Protein AF-A0A560CI44-F1 (afdb_monomer)

Radius of gyration: 15.08 Å; Cα contacts (8 Å, |Δi|>4): 402; chains: 1; bounding box: 36×35×50 Å

pLDDT: mean 89.63, std 11.91, range [39.78, 98.56]

Solvent-accessible surface area (backbone atoms only — not comparable to full-atom values): 9882 Å² total; per-residue (Å²): 130,90,45,65,33,41,70,60,50,72,70,56,48,51,50,52,34,36,72,77,48,45,81,54,32,82,70,28,25,62,36,39,71,84,70,62,87,65,60,50,65,68,64,43,68,68,47,30,52,50,43,45,72,72,26,44,37,72,27,52,96,66,89,76,82,62,61,58,66,39,42,25,36,42,49,33,53,26,40,41,68,22,40,35,39,60,71,70,60,94,48,56,52,96,87,66,38,39,54,46,43,69,58,55,53,27,7,54,60,50,24,41,80,66,23,83,33,30,42,71,56,87,48,46,85,77,43,39,59,68,25,36,38,36,28,83,38,53,93,89,37,91,52,58,45,40,38,31,25,58,33,51,36,49,53,48,27,31,22,22,40,36,41,46,78,78,47,43,60,34,78,43,80,32,59,67,33,50,34,43,40,35,41,78,98

Sequence (185 aa):
MEQNARILTDEEEKRIHKKLLGLRATQLLLIPSDGSKPNVLPFSLAKVLSYCAEWCADGNDCPDGMFELDCTHFISHALSKTRVLVNLPETTCTNGVCIRVAELAAAFFNSTRTYSNVKKIASHGDTRRGDFCFIPGFFGLTKLHAMILADAATATGAKVFGHTNSRCGEYIDFEGEKCSYYRVE

Organism: Azospirillum brasilense (NCBI:txid192)

Nearest PDB structures (foldseek):
  4olk-assembly1_A  TM=6.182E-01  e=6.917E-03  Staphylococcus phage G15
  5udm-assembly1_B  TM=5.567E-01  e=2.080E-02  Streptococcus pyogenes MGAS5005
  4csh-assembly4_D  TM=5.787E-01  e=3.068E-02  Kayvirus kay
  4ct3-assembly4_K  TM=4.413E-01  e=1.605E-02  Kayvirus kay
  8vft-assembly1_M  TM=5.307E-01  e=6.443E-01  Oryctolagus cuniculus

Secondary structure (DSSP, 8-state):
-----EEPPHHHHHHHHHHHHGGGGGT--EEETT----SS----HHHHHHHHHHHTTT--S-TTSS-TT-HHHHHHHHHHTTTEEESS-SSB-TT--B--HHHHHHHHHHHTTT-TTEEEE-SGGG--TT-EEEESSBTTBS--EEEEESS--BTTEEEEE--STT-TT-EEE-TT-EEEEEEE-

Mean predicted aligned error: 4.52 Å

Structure (mmCIF, N/CA/C/O backbone):
data_AF-A0A560CI44-F1
#
_entry.id   AF-A0A560CI44-F1
#
loop_
_atom_site.group_PDB
_atom_site.id
_atom_site.type_symbol
_atom_site.label_atom_id
_atom_site.label_alt_id
_atom_site.label_comp_id
_atom_site.label_asym_id
_atom_site.label_entity_id
_atom_site.label_seq_id
_atom_site.pdbx_PDB_ins_code
_atom_site.Cartn_x
_atom_site.Cartn_y
_atom_site.Cartn_z
_atom_site.occupancy
_atom_site.B_iso_or_equiv
_atom_site.auth_seq_id
_atom_site.auth_comp_id
_atom_site.auth_asym_id
_atom_site.auth_atom_id
_atom_site.pdbx_PDB_model_num
ATOM 1 N N . MET A 1 1 ? 3.015 -1.894 31.062 1.00 53.09 1 MET A N 1
ATOM 2 C CA . MET A 1 1 ? 1.675 -2.003 30.455 1.00 53.09 1 MET A CA 1
ATOM 3 C C . MET A 1 1 ? 1.922 -2.115 28.978 1.00 53.09 1 MET A C 1
ATOM 5 O O . MET A 1 1 ? 2.429 -1.144 28.428 1.00 53.09 1 MET A O 1
ATOM 9 N N . GLU A 1 2 ? 1.663 -3.282 28.399 1.00 58.00 2 GLU A N 1
ATOM 10 C CA . GLU A 1 2 ? 1.784 -3.440 26.954 1.00 58.00 2 GLU A CA 1
ATOM 11 C C . GLU A 1 2 ? 0.696 -2.596 26.270 1.00 58.00 2 GLU A C 1
ATOM 13 O O . GLU A 1 2 ? -0.460 -2.608 26.712 1.00 58.00 2 GLU A O 1
ATOM 18 N N . GLN A 1 3 ? 1.056 -1.787 25.272 1.00 80.56 3 GLN A N 1
ATOM 19 C CA . GLN A 1 3 ? 0.096 -0.937 24.556 1.00 80.56 3 GLN A CA 1
ATOM 20 C C . GLN A 1 3 ? -0.232 -1.544 23.196 1.00 80.56 3 GLN A C 1
ATOM 22 O O . GLN A 1 3 ? 0.572 -1.487 22.283 1.00 80.56 3 GLN A O 1
ATOM 27 N N . ASN A 1 4 ? -1.443 -2.060 23.003 1.00 89.19 4 ASN A N 1
ATOM 28 C CA . ASN A 1 4 ? -1.848 -2.582 21.694 1.00 89.19 4 ASN A CA 1
ATOM 29 C C . ASN A 1 4 ? -1.697 -1.540 20.568 1.00 89.19 4 ASN A C 1
ATOM 31 O O . ASN A 1 4 ? -2.054 -0.368 20.732 1.00 89.19 4 ASN A O 1
ATOM 35 N N . ALA A 1 5 ? -1.256 -2.002 19.399 1.00 91.19 5 ALA A N 1
ATOM 36 C CA . ALA A 1 5 ? -1.324 -1.267 18.147 1.00 91.19 5 ALA A CA 1
ATOM 37 C C . ALA A 1 5 ? -2.774 -0.868 17.860 1.00 91.19 5 ALA A C 1
ATOM 39 O O . ALA A 1 5 ? -3.701 -1.680 17.990 1.00 91.19 5 ALA A O 1
ATOM 40 N N . ARG A 1 6 ? -2.992 0.361 17.392 1.00 94.38 6 ARG A N 1
ATOM 41 C CA . ARG A 1 6 ? -4.334 0.835 17.024 1.00 94.38 6 ARG A CA 1
ATOM 42 C C . ARG A 1 6 ? -4.439 1.181 15.553 1.00 94.38 6 ARG A C 1
ATOM 44 O O . ARG A 1 6 ? -3.489 1.665 14.945 1.00 94.38 6 ARG A O 1
ATOM 51 N N . ILE A 1 7 ? -5.639 1.035 15.008 1.00 95.00 7 ILE A N 1
ATOM 52 C CA . ILE A 1 7 ? -5.928 1.468 13.643 1.00 95.00 7 ILE A CA 1
ATOM 53 C C . ILE A 1 7 ? -6.246 2.965 13.628 1.00 95.00 7 ILE A C 1
ATOM 55 O O . ILE A 1 7 ? -6.913 3.492 14.524 1.00 95.00 7 ILE A O 1
ATOM 59 N N . LEU A 1 8 ? -5.723 3.672 12.628 1.00 95.25 8 LEU A N 1
ATOM 60 C CA . LEU A 1 8 ? -5.985 5.088 12.417 1.00 95.25 8 LEU A CA 1
ATOM 61 C C . LEU A 1 8 ? -7.414 5.328 11.947 1.00 95.25 8 LEU A C 1
ATOM 63 O O . LEU A 1 8 ? -7.890 4.747 10.967 1.00 95.25 8 LEU A O 1
ATOM 67 N N . THR A 1 9 ? -8.065 6.296 12.582 1.00 95.88 9 THR A N 1
ATOM 68 C CA . THR A 1 9 ? -9.312 6.851 12.052 1.00 95.88 9 THR A CA 1
ATOM 69 C C . THR A 1 9 ? -9.041 7.655 10.777 1.00 95.88 9 THR A C 1
ATOM 71 O O . THR A 1 9 ? -7.939 8.167 10.563 1.00 95.88 9 THR A O 1
ATOM 74 N N . ASP A 1 10 ? -10.060 7.820 9.935 1.00 95.88 10 ASP A N 1
ATOM 75 C CA . ASP A 1 10 ? -9.960 8.636 8.717 1.00 95.88 10 ASP A CA 1
ATOM 76 C C . ASP A 1 10 ? -9.525 10.076 9.000 1.00 95.88 10 ASP A C 1
ATOM 78 O O . ASP A 1 10 ? -8.762 10.660 8.234 1.00 95.88 10 ASP A O 1
ATOM 82 N N . GLU A 1 11 ? -9.986 10.665 10.104 1.00 96.25 11 GLU A N 1
ATOM 83 C CA . GLU A 1 11 ? -9.626 12.038 10.460 1.00 96.25 11 GLU A CA 1
ATOM 84 C C . GLU A 1 11 ? -8.165 12.174 10.888 1.00 96.25 11 GLU A C 1
ATOM 86 O O . GLU A 1 11 ? -7.521 13.179 10.584 1.00 96.25 11 GLU A O 1
ATOM 91 N N . GLU A 1 12 ? -7.609 11.173 11.566 1.00 94.94 12 GLU A N 1
ATOM 92 C CA . GLU A 1 12 ? -6.190 11.175 11.927 1.00 94.94 12 GLU A CA 1
ATOM 93 C C . GLU A 1 12 ? -5.303 11.007 10.700 1.00 94.94 12 GLU A C 1
ATOM 95 O O . GLU A 1 12 ? -4.321 11.733 10.542 1.00 94.94 12 GLU A O 1
ATOM 100 N N . GLU A 1 13 ? -5.680 10.099 9.807 1.00 94.19 13 GLU A N 1
ATOM 101 C CA . GLU A 1 13 ? -4.954 9.845 8.571 1.00 94.19 13 GLU A CA 1
ATOM 102 C C . GLU A 1 13 ? -4.977 11.056 7.634 1.00 94.19 13 GLU A C 1
ATOM 104 O O . GLU A 1 13 ? -3.925 11.489 7.162 1.00 94.19 13 GLU A O 1
ATOM 109 N N . LYS A 1 14 ? -6.133 11.716 7.472 1.00 94.31 14 LYS A N 1
ATOM 110 C CA . LYS A 1 14 ? -6.219 13.002 6.757 1.00 94.31 14 LYS A CA 1
ATOM 111 C C . LYS A 1 14 ? -5.293 14.057 7.358 1.00 94.31 14 LYS A C 1
ATOM 113 O O . LYS A 1 14 ? -4.642 14.786 6.609 1.00 94.31 14 LYS A O 1
ATOM 118 N N . ARG A 1 15 ? -5.222 14.168 8.692 1.00 94.88 15 ARG A N 1
ATOM 119 C CA . ARG A 1 15 ? -4.314 15.121 9.360 1.00 94.88 15 ARG A CA 1
ATOM 120 C C . ARG A 1 15 ? -2.851 14.780 9.093 1.00 94.88 15 ARG A C 1
ATOM 122 O O . ARG A 1 15 ? -2.078 15.693 8.812 1.00 94.88 15 ARG A O 1
ATOM 129 N N . ILE A 1 16 ? -2.485 13.499 9.151 1.00 92.44 16 ILE A N 1
ATOM 130 C CA . ILE A 1 16 ? -1.131 13.021 8.841 1.00 92.44 16 ILE A CA 1
ATOM 131 C C . ILE A 1 16 ? -0.778 13.346 7.385 1.00 92.44 16 ILE A C 1
ATOM 133 O O . ILE A 1 16 ? 0.224 14.020 7.144 1.00 92.44 16 ILE A O 1
ATOM 137 N N . HIS A 1 17 ? -1.624 12.971 6.422 1.00 93.44 17 HIS A N 1
ATOM 138 C CA . HIS A 1 17 ? -1.387 13.244 5.002 1.00 93.44 17 HIS A CA 1
ATOM 139 C C . HIS A 1 17 ? -1.306 14.744 4.713 1.00 93.44 17 HIS A C 1
ATOM 141 O O . HIS A 1 17 ? -0.369 15.187 4.054 1.00 93.44 17 HIS A O 1
ATOM 147 N N . LYS A 1 18 ? -2.217 15.554 5.267 1.00 94.00 18 LYS A N 1
ATOM 148 C CA . LYS A 1 18 ? -2.175 17.017 5.117 1.00 94.00 18 LYS A CA 1
ATOM 149 C C . LYS A 1 18 ? -0.896 17.617 5.703 1.00 94.00 18 LYS A C 1
ATOM 151 O O . LYS A 1 18 ? -0.327 18.523 5.102 1.00 94.00 18 LYS A O 1
ATOM 156 N N . LYS A 1 19 ? -0.434 17.124 6.858 1.00 93.44 19 LYS A N 1
ATOM 157 C CA . LYS A 1 19 ? 0.814 17.581 7.488 1.00 93.44 19 LYS A CA 1
ATOM 158 C C . LYS A 1 19 ? 2.039 17.257 6.628 1.00 93.44 19 LYS A C 1
ATOM 160 O O . LYS A 1 19 ? 2.944 18.078 6.556 1.00 93.44 19 LYS A O 1
ATOM 165 N N . LEU A 1 20 ? 2.073 16.077 6.010 1.00 90.81 20 LEU A N 1
ATOM 166 C CA . LEU A 1 20 ? 3.238 15.583 5.268 1.00 90.81 20 LEU A CA 1
ATOM 167 C C . LEU A 1 20 ? 3.285 16.055 3.811 1.00 90.81 20 LEU A C 1
ATOM 169 O O . LEU A 1 20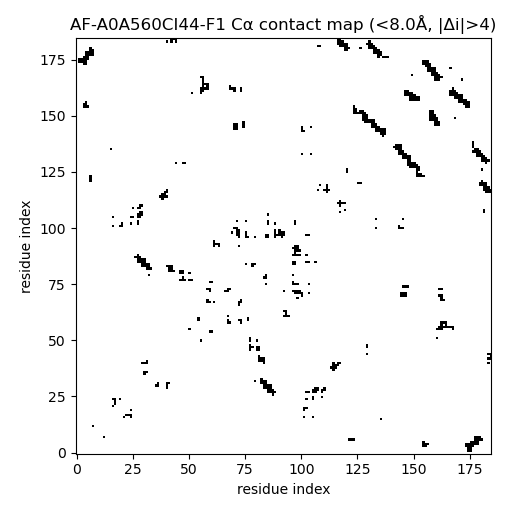 ? 4.368 16.254 3.274 1.00 90.81 20 LEU A O 1
ATOM 173 N N . LEU A 1 21 ? 2.125 16.214 3.172 1.00 92.75 21 LEU A N 1
ATOM 174 C CA . LEU A 1 21 ? 2.007 16.439 1.725 1.00 92.75 21 LEU A CA 1
ATOM 175 C C . LEU A 1 21 ? 1.307 17.759 1.368 1.00 92.75 21 LEU A C 1
ATOM 177 O O . LEU A 1 21 ? 1.187 18.104 0.191 1.00 92.75 21 LEU A O 1
ATOM 181 N N . GLY A 1 22 ? 0.796 18.500 2.356 1.00 94.19 22 GLY A N 1
ATOM 182 C CA . GLY A 1 22 ? 0.054 19.736 2.123 1.00 94.19 22 GLY A CA 1
ATOM 183 C C . GLY A 1 22 ? -1.178 19.518 1.239 1.00 94.19 22 GLY A C 1
ATOM 184 O O . GLY A 1 22 ? -1.961 18.593 1.452 1.00 94.19 22 GLY A O 1
ATOM 185 N N . LEU A 1 23 ? -1.351 20.381 0.233 1.00 92.88 23 LEU A N 1
ATOM 186 C CA . LEU A 1 23 ? -2.476 20.317 -0.710 1.00 92.88 23 LEU A CA 1
ATOM 187 C C . LEU A 1 23 ? -2.411 19.110 -1.659 1.00 92.88 23 LEU A C 1
ATOM 189 O O . LEU A 1 23 ? -3.447 18.690 -2.167 1.00 92.88 23 LEU A O 1
ATOM 193 N N . ARG A 1 24 ? -1.226 18.522 -1.876 1.00 94.00 24 ARG A N 1
ATOM 194 C CA . ARG A 1 24 ? -1.066 17.356 -2.763 1.00 94.00 24 ARG A CA 1
ATOM 195 C C . ARG A 1 24 ? -1.708 16.095 -2.187 1.00 94.00 24 ARG A C 1
ATOM 197 O O . ARG A 1 24 ? -2.072 15.204 -2.947 1.00 94.00 24 ARG A O 1
ATOM 204 N N . ALA A 1 25 ? -1.919 16.046 -0.868 1.00 93.38 25 ALA A N 1
ATOM 205 C CA . ALA A 1 25 ? -2.519 14.909 -0.171 1.00 93.38 25 ALA A CA 1
ATOM 206 C C . ALA A 1 25 ? -3.831 14.416 -0.806 1.00 93.38 25 ALA A C 1
ATOM 208 O O . ALA A 1 25 ? -4.081 13.217 -0.818 1.00 93.38 25 ALA A O 1
ATOM 209 N N . THR A 1 26 ? -4.668 15.316 -1.331 1.00 95.12 26 THR A N 1
ATOM 210 C CA . THR A 1 26 ? -5.991 14.978 -1.891 1.00 95.12 26 THR A CA 1
ATOM 211 C C . THR A 1 26 ? -5.973 14.661 -3.386 1.00 95.12 26 THR A C 1
ATOM 213 O O . THR A 1 26 ? -7.003 14.282 -3.935 1.00 95.12 26 THR A O 1
ATOM 216 N N . GLN A 1 27 ? -4.833 14.838 -4.057 1.00 96.56 27 GLN A N 1
ATOM 217 C CA . GLN A 1 27 ? -4.690 14.651 -5.507 1.00 96.56 27 GLN A CA 1
ATOM 218 C C . GLN A 1 27 ? -4.107 13.281 -5.872 1.00 96.56 27 GLN A C 1
ATOM 220 O O . GLN A 1 27 ? -4.184 12.857 -7.027 1.00 96.56 27 GLN A O 1
ATOM 225 N N . LEU A 1 28 ? -3.507 12.602 -4.892 1.00 97.81 28 LEU A N 1
ATOM 226 C CA . LEU A 1 28 ? -2.870 11.308 -5.075 1.00 97.81 28 LEU A CA 1
ATOM 227 C C . LEU A 1 28 ? -3.914 10.199 -5.109 1.00 97.81 28 LEU A C 1
ATOM 229 O O . LEU A 1 28 ? -4.753 10.098 -4.215 1.00 97.81 28 LEU A O 1
ATOM 233 N N . LEU A 1 29 ? -3.834 9.356 -6.129 1.00 98.00 29 LEU A N 1
ATOM 234 C CA . LEU A 1 29 ? -4.705 8.208 -6.344 1.00 98.00 29 LEU A CA 1
ATOM 235 C C . LEU A 1 29 ? -3.887 7.036 -6.871 1.00 98.00 29 LEU A C 1
ATOM 237 O O . LEU A 1 29 ? -2.885 7.224 -7.567 1.00 98.00 29 LEU A O 1
ATOM 241 N N . LEU A 1 30 ? -4.365 5.831 -6.579 1.00 98.44 30 LEU A N 1
ATOM 242 C CA . LEU A 1 30 ? -4.008 4.657 -7.355 1.00 98.44 30 LEU A CA 1
ATOM 243 C C . LEU A 1 30 ? -4.684 4.767 -8.724 1.00 98.44 30 LEU A C 1
ATOM 245 O O . LEU A 1 30 ? -5.849 5.154 -8.812 1.00 98.44 30 LEU A O 1
ATOM 249 N N . ILE A 1 31 ? -3.974 4.450 -9.797 1.00 98.06 31 ILE A N 1
ATOM 250 C CA . ILE A 1 31 ? -4.498 4.484 -11.164 1.00 98.06 31 ILE A CA 1
ATOM 251 C C . ILE A 1 31 ? -4.008 3.282 -11.970 1.00 98.06 31 ILE A C 1
ATOM 253 O O . ILE A 1 31 ? -2.925 2.761 -11.692 1.00 98.06 31 ILE A O 1
ATOM 257 N N . PRO A 1 32 ? -4.758 2.852 -12.995 1.00 97.69 32 PRO A N 1
ATOM 258 C CA . PRO A 1 32 ? -4.240 1.940 -14.001 1.00 97.69 32 PRO A CA 1
ATOM 259 C C . PRO A 1 32 ? -3.049 2.543 -14.750 1.00 97.69 32 PRO A C 1
ATOM 261 O O . PRO A 1 32 ? -3.081 3.703 -15.166 1.00 97.69 32 PRO A O 1
ATOM 264 N N . SER A 1 33 ? -2.015 1.740 -14.984 1.00 95.62 33 SER A N 1
ATOM 265 C CA . SER A 1 33 ? -0.801 2.173 -15.687 1.00 95.62 33 SER A CA 1
ATOM 266 C C . SER A 1 33 ? -1.023 2.469 -17.175 1.00 95.62 33 SER A C 1
ATOM 268 O O . SER A 1 33 ? -0.168 3.069 -17.813 1.00 95.62 33 SER A O 1
ATOM 270 N N . ASP A 1 34 ? -2.152 2.040 -17.742 1.00 94.69 34 ASP A N 1
ATOM 271 C CA . ASP A 1 34 ? -2.545 2.310 -19.130 1.00 94.69 34 ASP A CA 1
ATOM 272 C C . ASP A 1 34 ? -3.393 3.584 -19.291 1.00 94.69 34 ASP A C 1
ATOM 274 O O . ASP A 1 34 ? -3.844 3.888 -20.394 1.00 94.69 34 ASP A O 1
ATOM 278 N N . GLY A 1 35 ? -3.637 4.319 -18.200 1.00 92.31 35 GLY A N 1
ATOM 279 C CA . GLY A 1 35 ? -4.438 5.544 -18.206 1.00 92.31 35 GLY A CA 1
ATOM 280 C C . GLY A 1 35 ? -5.951 5.324 -18.302 1.00 92.31 35 GLY A C 1
ATOM 281 O O . GLY A 1 35 ? -6.700 6.301 -18.401 1.00 92.31 35 GLY A O 1
ATOM 282 N N . SER A 1 36 ? -6.427 4.074 -18.257 1.00 94.38 36 SER A N 1
ATOM 283 C CA . SER A 1 36 ? -7.861 3.785 -18.182 1.00 94.38 36 SER A CA 1
ATOM 284 C C . SER A 1 36 ? -8.480 4.322 -16.882 1.00 94.38 36 SER A C 1
ATOM 286 O O . SER A 1 36 ? -7.799 4.551 -15.882 1.00 94.38 36 SER A O 1
ATOM 288 N N . LYS A 1 37 ? -9.801 4.546 -16.892 1.00 92.62 37 LYS A N 1
ATOM 289 C CA . LYS A 1 37 ? -10.574 5.036 -15.732 1.00 92.62 37 LYS A CA 1
ATOM 290 C C . LYS A 1 37 ? -11.696 4.060 -15.352 1.00 92.62 37 LYS A C 1
ATOM 292 O O . LYS A 1 37 ? -12.870 4.410 -15.468 1.00 92.62 37 LYS A O 1
ATOM 297 N N . PRO A 1 38 ? -11.364 2.812 -14.989 1.00 93.88 38 PRO A N 1
ATOM 298 C CA . PRO A 1 38 ? -12.349 1.823 -14.590 1.00 93.88 38 PRO A CA 1
ATOM 299 C C . PRO A 1 38 ? -12.906 2.145 -13.199 1.00 93.88 38 PRO A C 1
ATOM 301 O O . PRO A 1 38 ? -12.256 2.799 -12.388 1.00 93.88 38 PRO A O 1
ATOM 304 N N . ASN A 1 39 ? -14.076 1.589 -12.882 1.00 95.62 39 ASN A N 1
ATOM 305 C CA . ASN A 1 39 ? -14.616 1.620 -11.516 1.00 95.62 39 ASN A CA 1
ATOM 306 C C . ASN A 1 39 ? -13.867 0.663 -10.561 1.00 95.62 39 ASN A C 1
ATOM 308 O O . ASN A 1 39 ? -14.017 0.749 -9.344 1.00 95.62 39 ASN A O 1
ATOM 312 N N . VAL A 1 40 ? -13.067 -0.254 -11.114 1.00 97.62 40 VAL A N 1
ATOM 313 C CA . VAL A 1 40 ? -12.327 -1.318 -10.422 1.00 97.62 40 VAL A CA 1
ATOM 314 C C . VAL A 1 40 ? -10.878 -1.264 -10.894 1.00 97.62 40 VAL A C 1
ATOM 316 O O . VAL A 1 40 ? -10.630 -1.305 -12.099 1.00 97.62 40 VAL A O 1
ATOM 319 N N . LEU A 1 41 ? -9.914 -1.180 -9.974 1.00 98.0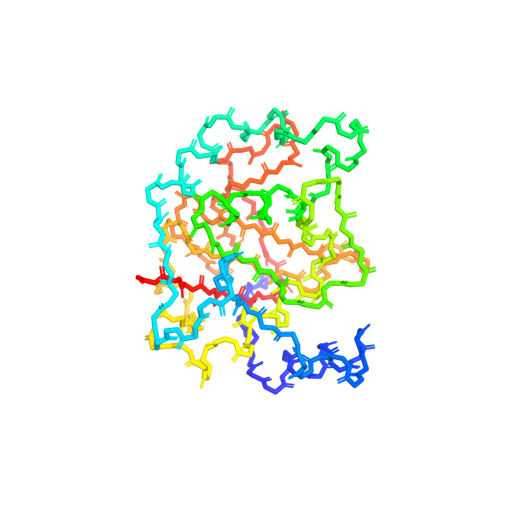6 41 LEU A N 1
ATOM 320 C CA . LEU A 1 41 ? -8.498 -1.245 -10.345 1.00 98.06 41 LEU A CA 1
ATOM 321 C C . LEU A 1 41 ? -8.162 -2.623 -10.937 1.00 98.06 41 LEU A C 1
ATOM 323 O O . LEU A 1 41 ? -8.660 -3.618 -10.409 1.00 98.06 41 LEU A O 1
ATOM 327 N N . PRO A 1 42 ? -7.285 -2.716 -11.956 1.00 97.31 42 PRO A N 1
ATOM 328 C CA . PRO A 1 42 ? -6.863 -3.982 -12.566 1.00 97.31 42 PRO A CA 1
ATOM 329 C C . PRO A 1 42 ? -5.906 -4.779 -11.657 1.00 97.31 42 PRO A C 1
ATOM 331 O O . PRO A 1 42 ? -4.840 -5.211 -12.085 1.00 97.31 42 PRO A O 1
ATOM 334 N N . PHE A 1 43 ? -6.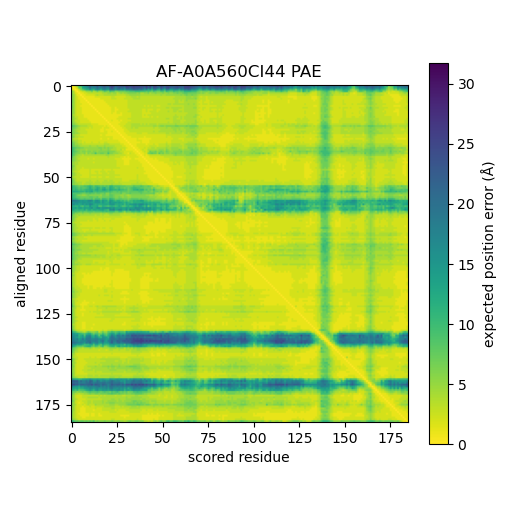269 -4.948 -10.387 1.00 97.75 43 PHE A N 1
ATOM 335 C CA . PHE A 1 43 ? -5.455 -5.536 -9.334 1.00 97.75 43 PHE A CA 1
ATOM 336 C C . PHE A 1 43 ? -5.455 -7.073 -9.374 1.00 97.75 43 PHE A C 1
ATOM 338 O O . PHE A 1 43 ? -6.435 -7.715 -9.739 1.00 97.75 43 PHE A O 1
ATOM 345 N N . SER A 1 44 ? -4.340 -7.679 -8.972 1.00 98.00 44 SER A N 1
ATOM 346 C CA . SER A 1 44 ? -4.126 -9.117 -8.936 1.00 98.00 44 SER A CA 1
ATOM 347 C C . SER A 1 44 ? -3.247 -9.453 -7.744 1.00 98.00 44 SER A C 1
ATOM 349 O O . SER A 1 44 ? -2.020 -9.324 -7.793 1.00 98.00 44 SER A O 1
ATOM 351 N N . LEU A 1 45 ? -3.886 -9.943 -6.681 1.00 96.88 45 LEU A N 1
ATOM 352 C CA . LEU A 1 45 ? -3.185 -10.373 -5.475 1.00 96.88 45 LEU A CA 1
ATOM 353 C C . LEU A 1 45 ? -2.140 -11.454 -5.783 1.00 96.88 45 LEU A C 1
ATOM 355 O O . LEU A 1 45 ? -1.045 -11.426 -5.234 1.00 96.88 45 LEU A O 1
ATOM 359 N N . ALA A 1 46 ? -2.445 -12.375 -6.700 1.00 97.62 46 ALA A N 1
ATOM 360 C CA . ALA A 1 46 ? -1.517 -13.429 -7.100 1.00 97.62 46 ALA A CA 1
ATOM 361 C C . ALA A 1 46 ? -0.194 -12.867 -7.647 1.00 97.62 46 ALA A C 1
ATOM 363 O O . ALA A 1 46 ? 0.870 -13.367 -7.293 1.00 97.62 46 ALA A O 1
ATOM 364 N N . LYS A 1 47 ? -0.239 -11.796 -8.452 1.00 97.75 47 LYS A N 1
ATOM 365 C CA . LYS A 1 47 ? 0.972 -11.151 -8.983 1.00 97.75 47 LYS A CA 1
ATOM 366 C C . LYS A 1 47 ? 1.762 -10.419 -7.904 1.00 97.75 47 LYS A C 1
ATOM 368 O O . LYS A 1 47 ? 2.982 -10.532 -7.883 1.00 97.75 47 LYS A O 1
ATOM 373 N N . VAL A 1 48 ? 1.070 -9.724 -6.998 1.00 96.50 48 VAL A N 1
ATOM 374 C CA . VAL A 1 48 ? 1.701 -9.070 -5.839 1.00 96.50 48 VAL A CA 1
ATOM 375 C C . VAL A 1 48 ? 2.425 -10.109 -4.983 1.00 96.50 48 VAL A C 1
ATOM 377 O O . VAL A 1 48 ? 3.603 -9.950 -4.689 1.00 96.50 48 VAL A O 1
ATOM 380 N N . LEU A 1 49 ? 1.752 -11.209 -4.635 1.00 95.31 49 LEU A N 1
ATOM 381 C CA . LEU A 1 49 ? 2.343 -12.269 -3.819 1.00 95.31 49 LEU A CA 1
ATOM 382 C C . LEU A 1 49 ? 3.468 -13.017 -4.540 1.00 95.31 49 LEU A C 1
ATOM 384 O O . LEU A 1 49 ? 4.425 -13.404 -3.880 1.00 95.31 49 LEU A O 1
ATOM 388 N N . SER A 1 50 ? 3.376 -13.202 -5.861 1.00 95.81 50 SER A N 1
ATOM 389 C CA . SER A 1 50 ? 4.466 -13.773 -6.663 1.00 95.81 50 SER A CA 1
ATOM 390 C C . SER A 1 50 ? 5.703 -12.884 -6.612 1.00 95.81 50 SER A C 1
ATOM 392 O O . SER A 1 50 ? 6.793 -13.381 -6.361 1.00 95.81 50 SER A O 1
ATOM 394 N N . TYR A 1 51 ? 5.528 -11.570 -6.782 1.00 94.81 51 TYR A N 1
ATOM 395 C CA . TYR A 1 51 ? 6.625 -10.614 -6.667 1.00 94.81 51 TYR A CA 1
ATOM 396 C C . TYR A 1 51 ? 7.234 -10.625 -5.263 1.00 94.81 51 TYR A C 1
ATOM 398 O O . TYR A 1 51 ? 8.450 -10.683 -5.115 1.00 94.81 51 TYR A O 1
ATOM 406 N N . CYS A 1 52 ? 6.397 -10.628 -4.219 1.00 92.56 52 CYS A N 1
ATOM 407 C CA . CYS A 1 52 ? 6.891 -10.740 -2.853 1.00 92.56 52 CYS A CA 1
ATOM 408 C C . CYS A 1 52 ? 7.638 -12.058 -2.618 1.00 92.56 52 CYS A C 1
ATOM 410 O O . CYS A 1 52 ? 8.639 -12.049 -1.925 1.00 92.56 52 CYS A O 1
ATOM 412 N N . ALA A 1 53 ? 7.195 -13.182 -3.175 1.00 91.06 53 ALA A N 1
ATOM 413 C CA . ALA A 1 53 ? 7.904 -14.450 -3.012 1.00 91.06 53 ALA A CA 1
ATOM 414 C C . ALA A 1 53 ? 9.286 -14.453 -3.687 1.00 91.06 53 ALA A C 1
ATOM 416 O O . ALA A 1 53 ? 10.184 -15.130 -3.204 1.00 91.06 53 ALA A O 1
ATOM 417 N N . GLU A 1 54 ? 9.438 -13.717 -4.787 1.00 91.19 54 GLU A N 1
ATOM 418 C CA . GLU A 1 54 ? 10.677 -13.652 -5.567 1.00 91.19 54 GLU A CA 1
ATOM 419 C C . GLU A 1 54 ? 11.690 -12.648 -5.003 1.00 91.19 54 GLU A C 1
ATOM 421 O O . GLU A 1 54 ? 12.877 -12.936 -5.000 1.00 91.19 54 GLU A O 1
ATOM 426 N N . TRP A 1 55 ? 11.230 -11.488 -4.519 1.00 88.69 55 TRP A N 1
ATOM 427 C CA . TRP A 1 55 ? 12.109 -10.353 -4.189 1.00 88.69 55 TRP A CA 1
ATOM 428 C C . TRP A 1 55 ? 12.199 -10.023 -2.702 1.00 88.69 55 TRP A C 1
ATOM 430 O O . TRP A 1 55 ? 12.978 -9.166 -2.286 1.00 88.69 55 TRP A O 1
ATOM 440 N N . CYS A 1 56 ? 11.377 -10.646 -1.865 1.00 84.06 56 CYS A N 1
ATOM 441 C CA . CYS A 1 56 ? 11.419 -10.372 -0.437 1.00 84.06 56 CYS A CA 1
ATOM 442 C C . CYS A 1 56 ? 12.706 -10.947 0.176 1.00 84.06 56 CYS A C 1
ATOM 444 O O . CYS A 1 56 ? 13.110 -12.051 -0.157 1.00 84.06 56 CYS A O 1
ATOM 446 N N . ALA A 1 57 ? 13.342 -10.175 1.062 1.00 77.88 57 ALA A N 1
ATOM 447 C CA . ALA A 1 57 ? 14.731 -10.327 1.532 1.00 77.88 57 ALA A CA 1
ATOM 448 C C . ALA A 1 57 ? 15.839 -9.992 0.511 1.00 77.88 57 ALA A C 1
ATOM 450 O O . ALA A 1 57 ? 16.925 -9.622 0.950 1.00 77.88 57 ALA A O 1
ATOM 451 N N . ASP A 1 58 ? 15.550 -10.017 -0.791 1.00 78.88 58 ASP A N 1
ATOM 452 C CA . ASP A 1 58 ? 16.520 -9.734 -1.863 1.00 78.88 58 ASP A CA 1
ATOM 453 C C . ASP A 1 58 ? 16.403 -8.308 -2.446 1.00 78.88 58 ASP A C 1
ATOM 455 O O . ASP A 1 58 ? 17.112 -7.942 -3.381 1.00 78.88 58 ASP A O 1
ATOM 459 N N . GLY A 1 59 ? 15.525 -7.472 -1.881 1.00 81.25 59 GLY A N 1
ATOM 460 C CA . GLY A 1 59 ? 15.341 -6.076 -2.279 1.00 81.25 59 GLY A CA 1
ATOM 461 C C . GLY A 1 59 ? 14.193 -5.905 -3.269 1.00 81.25 59 GLY A C 1
ATOM 462 O O . GLY A 1 59 ? 13.031 -6.069 -2.903 1.00 81.25 59 GLY A O 1
ATOM 463 N N . ASN A 1 60 ? 14.486 -5.491 -4.503 1.00 81.50 60 ASN A N 1
ATOM 464 C CA . ASN A 1 60 ? 13.497 -5.260 -5.560 1.00 81.50 60 ASN A CA 1
ATOM 465 C C . ASN A 1 60 ? 14.123 -5.397 -6.957 1.00 81.50 60 ASN A C 1
ATOM 467 O O . ASN A 1 60 ? 15.341 -5.393 -7.095 1.00 81.50 60 ASN A O 1
ATOM 471 N N . ASP A 1 61 ? 13.288 -5.473 -7.997 1.00 86.00 61 ASP A N 1
ATOM 472 C CA . ASP A 1 61 ? 13.735 -5.675 -9.384 1.00 86.00 61 ASP A CA 1
ATOM 473 C C . ASP A 1 61 ? 14.183 -4.390 -10.105 1.00 86.00 61 ASP A C 1
ATOM 475 O O . ASP A 1 61 ? 14.201 -4.328 -11.338 1.00 86.00 61 ASP A O 1
ATOM 479 N N . CYS A 1 62 ? 14.502 -3.329 -9.361 1.00 85.19 62 CYS A N 1
ATOM 480 C CA . CYS A 1 62 ? 14.846 -2.037 -9.936 1.00 85.19 62 CYS A CA 1
ATOM 481 C C . CYS A 1 62 ? 16.342 -1.971 -10.303 1.00 85.19 62 CYS A C 1
ATOM 483 O O . CYS A 1 62 ? 17.192 -2.166 -9.433 1.00 85.19 62 CYS A O 1
ATOM 485 N N . PRO A 1 63 ? 16.701 -1.654 -11.563 1.00 83.69 63 PRO A N 1
ATOM 486 C CA . PRO A 1 63 ? 18.095 -1.649 -12.022 1.00 83.69 63 PRO A CA 1
ATOM 487 C C . PRO A 1 63 ? 18.907 -0.449 -11.507 1.00 83.69 63 PRO A C 1
ATOM 489 O O . PRO A 1 63 ? 20.101 -0.343 -11.776 1.00 83.69 63 PRO A O 1
ATOM 492 N N . ASP A 1 64 ? 18.258 0.474 -10.803 1.00 77.56 64 ASP A N 1
ATOM 493 C CA . ASP A 1 64 ? 18.790 1.768 -10.385 1.00 77.56 64 ASP A CA 1
ATOM 494 C C . ASP A 1 64 ? 19.966 1.633 -9.410 1.00 77.56 64 ASP A C 1
ATOM 496 O O . ASP A 1 64 ? 20.719 2.589 -9.230 1.00 77.56 64 ASP A O 1
ATOM 500 N N . GLY A 1 65 ? 20.075 0.492 -8.714 1.00 69.44 65 GLY A N 1
ATOM 501 C CA . GLY A 1 65 ? 21.000 0.298 -7.590 1.00 69.44 65 GLY A CA 1
ATOM 502 C C . GLY A 1 65 ? 20.748 1.266 -6.425 1.00 69.44 65 GLY A C 1
ATOM 503 O O . GLY A 1 65 ? 21.559 1.402 -5.510 1.00 69.44 65 GLY A O 1
ATOM 504 N N . MET A 1 66 ? 19.633 2.000 -6.478 1.00 68.00 66 MET A N 1
ATOM 505 C CA . MET A 1 66 ? 19.233 3.016 -5.519 1.00 68.00 66 MET A CA 1
ATOM 506 C C . MET A 1 66 ? 17.940 2.574 -4.842 1.00 68.00 66 MET A C 1
ATOM 508 O O . MET A 1 66 ? 17.038 2.037 -5.480 1.00 68.00 66 MET A O 1
ATOM 512 N N . PHE A 1 67 ? 17.834 2.828 -3.537 1.00 68.75 67 PHE A N 1
ATOM 513 C CA . PHE A 1 67 ? 16.644 2.505 -2.738 1.00 68.75 67 PHE A CA 1
ATOM 514 C C . PHE A 1 67 ? 16.316 1.006 -2.651 1.00 68.75 67 PHE A C 1
ATOM 516 O O . PHE A 1 67 ? 15.167 0.646 -2.396 1.00 68.75 67 PHE A O 1
ATOM 523 N N . GLU A 1 68 ? 17.311 0.128 -2.807 1.00 60.97 68 GLU A N 1
ATOM 524 C CA . GLU A 1 68 ? 17.167 -1.330 -2.645 1.00 60.97 68 GLU A CA 1
ATOM 525 C C . GLU A 1 68 ? 16.548 -1.718 -1.292 1.00 60.97 68 GLU A C 1
ATOM 527 O O . GLU A 1 68 ? 15.904 -2.753 -1.197 1.00 60.97 68 GLU A O 1
ATOM 532 N N . LEU A 1 69 ? 16.688 -0.841 -0.284 1.00 64.06 69 LEU A N 1
ATOM 533 C CA . LEU A 1 69 ? 16.187 -0.991 1.088 1.00 64.06 69 LEU A CA 1
ATOM 534 C C . LEU A 1 69 ? 15.120 0.066 1.507 1.00 64.06 69 LEU A C 1
ATOM 536 O O . LEU A 1 69 ? 14.737 0.121 2.677 1.00 64.06 69 LEU A O 1
ATOM 540 N N . ASP A 1 70 ? 14.530 0.854 0.582 1.00 79.81 70 ASP A N 1
ATOM 541 C CA . ASP A 1 70 ? 13.293 1.649 0.838 1.00 79.81 70 ASP A CA 1
ATOM 542 C C . ASP A 1 70 ? 11.934 0.903 0.729 1.00 79.81 70 ASP A C 1
ATOM 544 O O . ASP A 1 70 ? 11.554 0.395 -0.326 1.00 79.81 70 ASP A O 1
ATOM 548 N N . CYS A 1 71 ? 11.179 0.819 1.835 1.00 86.56 71 CYS A N 1
ATOM 549 C CA . CYS A 1 71 ? 9.983 -0.041 1.926 1.00 86.56 71 CYS A CA 1
ATOM 550 C C . CYS A 1 71 ? 8.866 0.340 0.949 1.00 86.56 71 CYS A C 1
ATOM 552 O O . CYS A 1 71 ? 8.137 -0.527 0.466 1.00 86.56 71 CYS A O 1
ATOM 554 N N . THR A 1 72 ? 8.768 1.623 0.598 1.00 89.75 72 THR A N 1
ATOM 555 C CA . THR A 1 72 ? 7.834 2.084 -0.431 1.00 89.75 72 THR A CA 1
ATOM 556 C C . THR A 1 72 ? 8.213 1.531 -1.785 1.00 89.75 72 THR A C 1
ATOM 558 O O . THR A 1 72 ? 7.336 1.150 -2.550 1.00 89.75 72 THR A O 1
ATOM 561 N N . HIS A 1 73 ? 9.509 1.514 -2.087 1.00 90.50 73 HIS A N 1
ATOM 562 C CA . HIS A 1 73 ? 10.014 1.127 -3.392 1.00 90.50 73 HIS A CA 1
ATOM 563 C C . HIS A 1 73 ? 9.643 -0.328 -3.694 1.00 90.50 73 HIS A C 1
ATOM 565 O O . HIS A 1 73 ? 8.982 -0.589 -4.698 1.00 90.50 73 HIS A O 1
ATOM 571 N N . PHE A 1 74 ? 9.913 -1.244 -2.758 1.00 91.12 74 PHE A N 1
ATOM 572 C CA . PHE A 1 74 ? 9.488 -2.645 -2.856 1.00 91.12 74 PHE A CA 1
ATOM 573 C C . PHE A 1 74 ? 7.978 -2.794 -3.114 1.00 91.12 74 PHE A C 1
ATOM 575 O O . PHE A 1 74 ? 7.557 -3.530 -4.007 1.00 91.12 74 PHE A O 1
ATOM 582 N N . ILE A 1 75 ? 7.147 -2.065 -2.367 1.00 93.19 75 ILE A N 1
ATOM 583 C CA . ILE A 1 75 ? 5.683 -2.198 -2.439 1.00 93.19 75 ILE A CA 1
ATOM 584 C C . ILE A 1 75 ? 5.120 -1.591 -3.714 1.00 93.19 75 ILE A C 1
ATOM 586 O O . ILE A 1 75 ? 4.229 -2.170 -4.333 1.00 93.19 75 ILE A O 1
ATOM 590 N N . SER A 1 76 ? 5.647 -0.446 -4.135 1.00 94.94 76 SER A N 1
ATOM 591 C CA . SER A 1 76 ? 5.270 0.188 -5.393 1.00 94.94 76 SER A CA 1
ATOM 592 C C . SER A 1 76 ? 5.635 -0.690 -6.591 1.00 94.94 76 SER A C 1
ATOM 594 O O . SER A 1 76 ? 4.865 -0.754 -7.548 1.00 94.94 76 SER A O 1
ATOM 596 N N . HIS A 1 77 ? 6.752 -1.420 -6.526 1.00 94.62 77 HIS A N 1
ATOM 597 C CA . HIS A 1 77 ? 7.091 -2.436 -7.523 1.00 94.62 77 HIS A CA 1
ATOM 598 C C . HIS A 1 77 ? 6.138 -3.635 -7.486 1.00 94.62 77 HIS A C 1
ATOM 600 O O . HIS A 1 77 ? 5.628 -4.035 -8.532 1.00 94.62 77 HIS A O 1
ATOM 606 N N . ALA A 1 78 ? 5.815 -4.166 -6.302 1.00 94.94 78 ALA A N 1
ATOM 607 C CA . ALA A 1 78 ? 4.835 -5.246 -6.174 1.00 94.94 78 ALA A CA 1
ATOM 608 C C . ALA A 1 78 ? 3.470 -4.847 -6.773 1.00 94.94 78 ALA A C 1
ATOM 610 O O . ALA A 1 78 ? 2.846 -5.620 -7.505 1.00 94.94 78 ALA A O 1
ATOM 611 N N . LEU A 1 79 ? 3.034 -3.609 -6.520 1.00 96.50 79 LEU A N 1
ATOM 612 C CA . LEU A 1 79 ? 1.799 -3.038 -7.053 1.00 96.50 79 LEU A CA 1
ATOM 613 C C . LEU A 1 79 ? 1.863 -2.805 -8.575 1.00 96.50 79 LEU A C 1
ATOM 615 O O . LEU A 1 79 ? 0.890 -3.070 -9.286 1.00 96.50 79 LEU A O 1
ATOM 619 N N . SER A 1 80 ? 3.011 -2.387 -9.113 1.00 96.50 80 SER A N 1
ATOM 620 C CA . SER A 1 80 ? 3.160 -2.156 -10.557 1.00 96.50 80 SER A CA 1
ATOM 621 C C . SER A 1 80 ? 3.038 -3.444 -11.378 1.00 96.50 80 SER A C 1
ATOM 623 O O . SER A 1 80 ? 2.543 -3.401 -12.509 1.00 96.50 80 SER A O 1
ATOM 625 N N . LYS A 1 81 ? 3.350 -4.618 -10.800 1.00 96.56 81 LYS A N 1
ATOM 626 C CA . LYS A 1 81 ? 3.135 -5.929 -11.458 1.00 96.56 81 LYS A CA 1
ATOM 627 C C . LYS A 1 81 ? 1.675 -6.205 -11.779 1.00 96.56 81 LYS A C 1
ATOM 629 O O . LYS A 1 81 ? 1.365 -7.009 -12.664 1.00 96.56 81 LYS A O 1
ATOM 634 N N . THR A 1 82 ? 0.770 -5.505 -11.108 1.00 96.69 82 THR A N 1
ATOM 635 C CA . THR A 1 82 ? -0.650 -5.547 -11.408 1.00 96.69 82 THR A CA 1
ATOM 636 C C . THR A 1 82 ? -1.162 -4.328 -12.175 1.00 96.69 82 THR A C 1
ATOM 638 O O . THR A 1 82 ? -2.358 -4.072 -12.181 1.00 96.69 82 THR A O 1
ATOM 641 N N . ARG A 1 83 ? -0.295 -3.585 -12.875 1.00 96.06 83 ARG A N 1
ATOM 642 C CA . ARG A 1 83 ? -0.692 -2.417 -13.687 1.00 96.06 83 ARG A CA 1
ATOM 643 C C . ARG A 1 83 ? -1.379 -1.320 -12.868 1.00 96.06 83 ARG A C 1
ATOM 645 O O . ARG A 1 83 ? -2.203 -0.588 -13.407 1.00 96.06 83 ARG A O 1
ATOM 652 N N . VAL A 1 84 ? -1.059 -1.209 -11.580 1.00 97.94 84 VAL A N 1
ATOM 653 C CA . VAL A 1 84 ? -1.543 -0.138 -10.703 1.00 97.94 84 VAL A CA 1
ATOM 654 C C . VAL A 1 84 ? -0.351 0.706 -10.261 1.00 97.94 84 VAL A C 1
ATOM 656 O O . VAL A 1 84 ? 0.678 0.167 -9.863 1.00 97.94 84 VAL A O 1
ATOM 659 N N . LEU A 1 85 ? -0.484 2.028 -10.345 1.00 97.56 85 LEU A N 1
ATOM 660 C CA . LEU A 1 85 ? 0.547 3.010 -9.998 1.00 97.56 85 LEU A CA 1
ATOM 661 C C . LEU A 1 85 ? -0.052 4.156 -9.176 1.00 97.56 85 LEU A C 1
ATOM 663 O O . LEU A 1 85 ? -1.267 4.316 -9.121 1.00 97.56 85 LEU A O 1
ATOM 667 N N . VAL A 1 86 ? 0.800 4.989 -8.580 1.00 97.81 86 VAL A N 1
ATOM 668 C CA . VAL A 1 86 ? 0.399 6.297 -8.033 1.00 97.81 86 VAL A CA 1
ATOM 669 C C . VAL A 1 86 ? 0.428 7.327 -9.170 1.00 97.81 86 VAL A C 1
ATOM 671 O O . VAL A 1 86 ? 1.390 7.359 -9.931 1.00 97.81 86 VAL A O 1
ATOM 674 N N . ASN A 1 87 ? -0.605 8.162 -9.308 1.00 95.88 87 ASN A N 1
ATOM 675 C CA . ASN A 1 87 ? -0.780 9.063 -10.462 1.00 95.88 87 ASN A CA 1
ATOM 676 C C . ASN A 1 87 ? 0.176 10.268 -10.539 1.00 95.88 87 ASN A C 1
ATOM 678 O O . ASN A 1 87 ? 0.514 10.694 -11.638 1.00 95.88 87 ASN A O 1
ATOM 682 N N . LEU A 1 88 ? 0.555 10.865 -9.406 1.00 93.69 88 LEU A N 1
ATOM 683 C CA . LEU A 1 88 ? 1.340 12.110 -9.353 1.00 93.69 88 LEU A CA 1
ATOM 684 C C . LEU A 1 88 ? 2.449 12.061 -8.283 1.00 93.69 88 LEU A C 1
ATOM 686 O O . LEU A 1 88 ? 2.512 12.963 -7.436 1.00 93.69 88 LEU A O 1
ATOM 690 N N . PRO A 1 89 ? 3.298 11.018 -8.263 1.00 93.62 89 PRO A N 1
ATOM 691 C CA . PRO A 1 89 ? 4.405 10.945 -7.317 1.00 93.62 89 PRO A CA 1
ATOM 692 C C . PRO A 1 89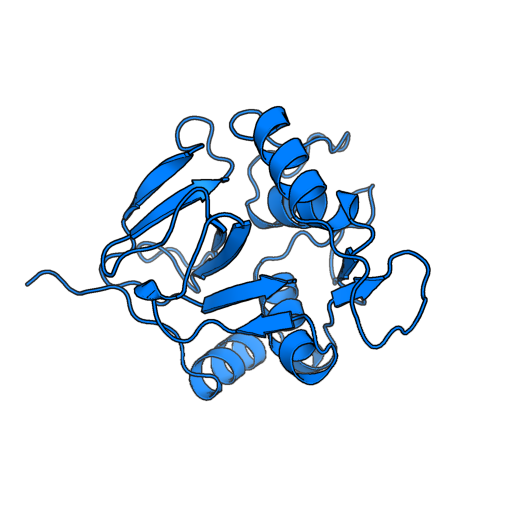 ? 5.387 12.100 -7.553 1.00 93.62 89 PRO A C 1
ATOM 694 O O . PRO A 1 89 ? 5.684 12.448 -8.694 1.00 93.62 89 PRO A O 1
ATOM 697 N N . GLU A 1 90 ? 5.913 12.700 -6.484 1.00 93.50 90 GLU A N 1
ATOM 698 C CA . GLU A 1 90 ? 6.941 13.751 -6.615 1.00 93.50 90 GLU A CA 1
ATOM 699 C C . GLU A 1 90 ? 8.281 13.172 -7.051 1.00 93.50 90 GLU A C 1
ATOM 701 O O . GLU A 1 90 ? 9.115 13.850 -7.644 1.00 93.50 90 GLU A O 1
ATOM 706 N N . THR A 1 91 ? 8.521 11.916 -6.687 1.00 90.50 91 THR A N 1
ATOM 707 C CA . THR A 1 91 ? 9.762 11.217 -6.987 1.00 90.50 91 THR A CA 1
ATOM 708 C C . THR A 1 91 ? 9.443 9.784 -7.375 1.00 90.50 91 THR A C 1
ATOM 710 O O . THR A 1 91 ? 8.634 9.115 -6.725 1.00 90.50 91 THR A O 1
ATOM 713 N N . THR A 1 92 ? 10.093 9.329 -8.441 1.00 93.75 92 THR A N 1
ATOM 714 C CA . THR A 1 92 ? 9.980 7.971 -8.965 1.00 93.75 92 THR A CA 1
ATOM 715 C C . THR A 1 92 ? 11.358 7.356 -9.159 1.00 93.75 92 THR A C 1
ATOM 717 O O . THR A 1 92 ? 12.347 8.082 -9.278 1.00 93.75 92 THR A O 1
ATOM 720 N N . CYS A 1 93 ? 11.420 6.026 -9.161 1.00 91.94 93 CYS A N 1
ATOM 721 C CA . CYS A 1 93 ? 12.574 5.290 -9.681 1.00 91.94 93 CYS A CA 1
ATOM 722 C C . CYS A 1 93 ? 12.563 5.289 -11.224 1.00 91.94 93 CYS A C 1
ATOM 724 O O . CYS A 1 93 ? 11.625 5.810 -11.840 1.00 91.94 93 CYS A O 1
ATOM 726 N N . THR A 1 94 ? 13.555 4.675 -11.877 1.00 91.00 94 THR A N 1
ATOM 727 C CA . THR A 1 94 ? 13.604 4.624 -13.355 1.00 91.00 94 THR A CA 1
ATOM 728 C C . THR A 1 94 ? 12.421 3.877 -13.980 1.00 91.00 94 THR A C 1
ATOM 730 O O . THR A 1 94 ? 12.021 4.190 -15.100 1.00 91.00 94 THR A O 1
ATOM 733 N N . ASN A 1 95 ? 11.797 2.958 -13.235 1.00 90.62 95 ASN A N 1
ATOM 734 C CA . ASN A 1 95 ? 10.576 2.257 -13.642 1.00 90.62 95 ASN A CA 1
ATOM 735 C C . ASN A 1 95 ? 9.293 3.086 -13.438 1.00 90.62 95 ASN A C 1
ATOM 737 O O . ASN A 1 95 ? 8.188 2.589 -13.661 1.00 90.62 95 ASN A O 1
ATOM 741 N N . GLY A 1 96 ? 9.411 4.342 -12.995 1.00 92.44 96 GLY A N 1
ATOM 742 C CA . GLY A 1 96 ? 8.288 5.269 -12.853 1.00 92.44 96 GLY A CA 1
ATOM 743 C C . GLY A 1 96 ? 7.389 5.008 -11.641 1.00 92.44 96 GLY A C 1
ATOM 744 O O . GLY A 1 96 ? 6.302 5.581 -11.564 1.00 92.44 96 GLY A O 1
ATOM 745 N N . VAL A 1 97 ? 7.800 4.161 -10.688 1.00 94.44 97 VAL A N 1
ATOM 746 C CA . VAL A 1 97 ? 6.988 3.864 -9.496 1.00 94.44 97 VAL A CA 1
ATOM 747 C C . VAL A 1 97 ? 7.312 4.801 -8.328 1.00 94.44 97 VAL A C 1
ATOM 749 O O . VAL A 1 97 ? 8.427 5.299 -8.204 1.00 94.44 97 VAL A O 1
ATOM 752 N N . CYS A 1 98 ? 6.328 5.053 -7.459 1.00 94.25 98 CYS A N 1
ATOM 753 C CA . CYS A 1 98 ? 6.458 5.959 -6.314 1.00 94.25 98 CYS A CA 1
ATOM 754 C C . CYS A 1 98 ? 7.447 5.425 -5.263 1.00 94.25 98 CYS A C 1
ATOM 756 O O . CYS A 1 98 ? 7.355 4.267 -4.860 1.00 94.25 98 CYS A O 1
ATOM 758 N N . ILE A 1 99 ? 8.331 6.287 -4.753 1.00 91.06 99 ILE A N 1
ATOM 759 C CA . ILE A 1 99 ? 9.310 5.916 -3.713 1.00 91.06 99 ILE A CA 1
ATOM 760 C C . ILE A 1 99 ? 9.059 6.585 -2.350 1.00 91.06 99 ILE A C 1
ATOM 762 O O . ILE A 1 99 ? 9.888 6.491 -1.453 1.00 91.06 99 ILE A O 1
ATOM 766 N N . ARG A 1 100 ? 7.932 7.290 -2.171 1.00 91.56 100 ARG A N 1
ATOM 767 C CA . ARG A 1 100 ? 7.605 7.994 -0.918 1.00 91.56 100 ARG A CA 1
ATOM 768 C C . ARG A 1 100 ? 6.400 7.375 -0.216 1.00 91.56 100 ARG A C 1
ATOM 770 O O . ARG A 1 100 ? 5.276 7.491 -0.703 1.00 91.56 100 ARG A O 1
ATOM 777 N N . VAL A 1 101 ? 6.609 6.811 0.977 1.00 92.12 101 VAL A N 1
ATOM 778 C CA . VAL A 1 101 ? 5.547 6.159 1.773 1.00 92.12 101 VAL A CA 1
ATOM 779 C C . VAL A 1 101 ? 4.315 7.047 1.944 1.00 92.12 101 VAL A C 1
ATOM 781 O O . VAL A 1 101 ? 3.195 6.578 1.777 1.00 92.12 101 VAL A O 1
ATOM 784 N N . ALA A 1 102 ? 4.511 8.333 2.260 1.00 92.81 102 ALA A N 1
ATOM 785 C CA . ALA A 1 102 ? 3.409 9.271 2.475 1.00 92.81 102 ALA A CA 1
ATOM 786 C C . ALA A 1 102 ? 2.510 9.382 1.239 1.00 92.81 102 ALA A C 1
ATOM 788 O O . ALA A 1 102 ? 1.288 9.420 1.367 1.00 92.81 102 ALA A O 1
ATOM 789 N N . GLU A 1 103 ? 3.118 9.436 0.050 1.00 95.38 103 GLU A N 1
ATOM 790 C CA . GLU A 1 103 ? 2.380 9.564 -1.200 1.00 95.38 103 GLU A CA 1
ATOM 791 C C . GLU A 1 103 ? 1.605 8.285 -1.508 1.00 95.38 103 GLU A C 1
ATOM 793 O O . GLU A 1 103 ? 0.428 8.361 -1.859 1.00 95.38 103 GLU A O 1
ATOM 798 N N . LEU A 1 104 ? 2.229 7.121 -1.302 1.00 96.44 104 LEU A N 1
ATOM 799 C CA . LEU A 1 104 ? 1.578 5.825 -1.471 1.00 96.44 104 LEU A CA 1
ATOM 800 C C . LEU A 1 104 ? 0.391 5.653 -0.505 1.00 96.44 104 LEU A C 1
ATOM 802 O O . LEU A 1 104 ? -0.704 5.300 -0.944 1.00 96.44 104 LEU A O 1
ATOM 806 N N . ALA A 1 105 ? 0.574 5.967 0.781 1.00 96.31 105 ALA A N 1
ATOM 807 C CA . ALA A 1 105 ? -0.480 5.895 1.797 1.00 96.31 105 ALA A CA 1
ATOM 808 C C . ALA A 1 105 ? -1.665 6.818 1.463 1.00 96.31 105 ALA A C 1
ATOM 810 O O . ALA A 1 105 ? -2.824 6.398 1.512 1.00 96.31 105 ALA A O 1
ATOM 811 N N . ALA A 1 106 ? -1.387 8.058 1.042 1.00 96.75 106 ALA A N 1
ATOM 812 C CA . ALA A 1 106 ? -2.418 8.993 0.598 1.00 96.75 106 ALA A CA 1
ATOM 813 C C . ALA A 1 106 ? -3.162 8.488 -0.648 1.00 96.75 106 ALA A C 1
ATOM 815 O O . ALA A 1 106 ? -4.389 8.599 -0.713 1.00 96.75 106 ALA A O 1
ATOM 816 N N . ALA A 1 107 ? -2.447 7.881 -1.602 1.00 98.25 107 ALA A N 1
ATOM 817 C CA . ALA A 1 107 ? -3.053 7.278 -2.785 1.00 98.25 107 ALA A CA 1
ATOM 818 C C . ALA A 1 107 ? -4.029 6.153 -2.414 1.00 98.25 107 ALA A C 1
ATOM 820 O O . ALA A 1 107 ? -5.158 6.150 -2.908 1.00 98.25 107 ALA A O 1
ATOM 821 N N . PHE A 1 108 ? -3.639 5.236 -1.521 1.00 98.38 108 PHE A N 1
ATOM 822 C CA . PHE A 1 108 ? -4.534 4.190 -1.011 1.00 98.38 108 PHE A CA 1
ATOM 823 C C . PHE A 1 108 ? -5.760 4.784 -0.316 1.00 98.38 108 PHE A C 1
ATOM 825 O O . PHE A 1 108 ? -6.888 4.438 -0.677 1.00 98.38 108 PHE A O 1
ATOM 832 N N . PHE A 1 109 ? -5.552 5.732 0.604 1.00 98.12 109 PHE A N 1
ATOM 833 C CA . PHE A 1 109 ? -6.630 6.391 1.342 1.00 98.12 109 PHE A CA 1
ATOM 834 C C . PHE A 1 109 ? -7.680 7.002 0.409 1.00 98.12 109 PHE A C 1
ATOM 836 O O . PHE A 1 109 ? -8.869 6.699 0.523 1.00 98.12 109 PHE A O 1
ATOM 843 N N . ASN A 1 110 ? -7.256 7.816 -0.558 1.00 98.19 110 ASN A N 1
ATOM 844 C CA . ASN A 1 110 ? -8.174 8.469 -1.494 1.00 98.19 110 ASN A CA 1
ATOM 845 C C . ASN A 1 110 ? -8.844 7.468 -2.452 1.00 98.19 110 ASN A C 1
ATOM 847 O O . ASN A 1 110 ? -9.998 7.655 -2.850 1.00 98.19 110 ASN A O 1
ATOM 851 N N . SER A 1 111 ? -8.152 6.377 -2.790 1.00 98.50 111 SER A N 1
ATOM 852 C CA . SER A 1 111 ? -8.663 5.346 -3.702 1.00 98.50 111 SER A CA 1
ATOM 853 C C . SER A 1 111 ? -9.842 4.568 -3.124 1.00 98.50 111 SER A C 1
ATOM 855 O O . SER A 1 111 ? -10.690 4.130 -3.898 1.00 98.50 111 SER A O 1
ATOM 857 N N . THR A 1 112 ? -9.976 4.493 -1.793 1.00 98.25 112 THR A N 1
ATOM 858 C CA . THR A 1 112 ? -11.149 3.884 -1.123 1.00 98.25 112 THR A CA 1
ATOM 859 C C . THR A 1 112 ? -12.479 4.552 -1.478 1.00 98.25 112 THR A C 1
ATOM 861 O O . THR A 1 112 ? -13.540 3.951 -1.343 1.00 98.25 112 THR A O 1
ATOM 864 N N . ARG A 1 113 ? -12.432 5.812 -1.924 1.00 96.88 113 ARG A N 1
ATOM 865 C CA . ARG A 1 113 ? -13.607 6.606 -2.315 1.00 96.88 113 ARG A CA 1
ATOM 866 C C . ARG A 1 113 ? -13.834 6.623 -3.823 1.00 96.88 113 ARG A C 1
ATOM 868 O O . ARG A 1 113 ? -14.838 7.162 -4.273 1.00 96.88 113 ARG A O 1
ATOM 875 N N . THR A 1 114 ? -12.878 6.098 -4.585 1.00 97.25 114 THR A N 1
ATOM 876 C CA . THR A 1 114 ? -12.851 6.182 -6.049 1.00 97.25 114 THR A CA 1
ATOM 877 C C . THR A 1 114 ? -13.160 4.833 -6.681 1.00 97.25 114 THR A C 1
ATOM 879 O O . THR A 1 114 ? -13.953 4.767 -7.615 1.00 97.25 114 THR A O 1
ATOM 882 N N . TYR A 1 115 ? -12.564 3.757 -6.163 1.00 98.25 115 TYR A N 1
ATOM 883 C CA . TYR A 1 115 ? -12.699 2.418 -6.726 1.00 98.25 115 TYR A CA 1
ATOM 884 C C . TYR A 1 115 ? -13.486 1.514 -5.793 1.00 98.25 115 TYR A C 1
ATOM 886 O O . TYR A 1 115 ? -13.232 1.471 -4.590 1.00 98.25 115 TYR A O 1
ATOM 894 N N . SER A 1 116 ? -14.401 0.730 -6.357 1.00 98.12 116 SER A N 1
ATOM 895 C CA . SER A 1 116 ? -15.258 -0.163 -5.571 1.00 98.12 116 SER A CA 1
ATOM 896 C C . SER A 1 116 ? -14.504 -1.343 -4.955 1.00 98.12 116 SER A C 1
ATOM 898 O O . SER A 1 116 ? -15.012 -1.978 -4.032 1.00 98.12 116 SER A O 1
ATOM 900 N N . ASN A 1 117 ? -13.309 -1.653 -5.466 1.00 98.25 117 ASN A N 1
ATOM 901 C CA . ASN A 1 117 ? -12.477 -2.742 -4.972 1.00 98.25 117 ASN A CA 1
ATOM 902 C C . ASN A 1 117 ? -11.349 -2.301 -4.038 1.00 98.25 117 ASN A C 1
ATOM 904 O O . ASN A 1 117 ? -10.583 -3.155 -3.614 1.00 98.25 117 ASN A O 1
ATOM 908 N N . VAL A 1 118 ? -11.242 -1.016 -3.683 1.00 98.56 118 VAL A N 1
ATOM 909 C CA . VAL A 1 118 ? -10.257 -0.546 -2.698 1.00 98.56 118 VAL A CA 1
ATOM 910 C C . VAL A 1 118 ? -10.958 -0.282 -1.373 1.00 98.56 118 VAL A C 1
ATOM 912 O O . VAL A 1 118 ? -11.895 0.509 -1.302 1.00 98.56 118 VAL A O 1
ATOM 915 N N . LYS A 1 119 ? -10.504 -0.933 -0.304 1.00 98.31 119 LYS A N 1
ATOM 916 C CA . LYS A 1 119 ? -11.123 -0.853 1.025 1.00 98.31 119 LYS A CA 1
ATOM 917 C C . LYS A 1 119 ? -10.083 -0.519 2.080 1.00 98.31 119 LYS A C 1
ATO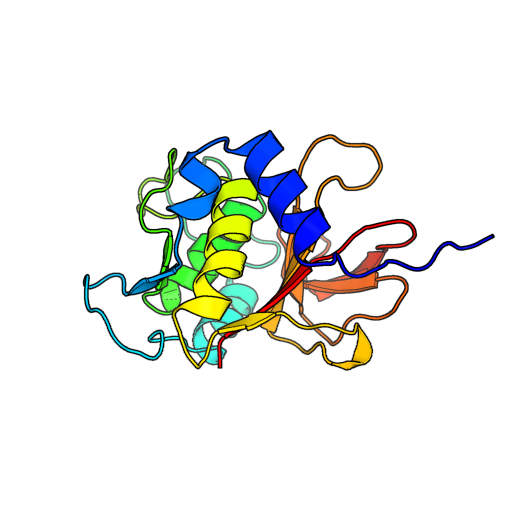M 919 O O . LYS A 1 119 ? -8.984 -1.066 2.057 1.00 98.31 119 LYS A O 1
ATOM 924 N N . LYS A 1 120 ? -10.452 0.340 3.029 1.00 98.00 120 LYS A N 1
ATOM 925 C CA . LYS A 1 120 ? -9.728 0.490 4.294 1.00 98.00 120 LYS A CA 1
ATOM 926 C C . LYS A 1 120 ? -10.246 -0.550 5.281 1.00 98.00 120 LYS A C 1
ATOM 928 O O . LYS A 1 120 ? -11.457 -0.740 5.387 1.00 98.00 120 LYS A O 1
ATOM 933 N N . ILE A 1 121 ? -9.343 -1.218 5.985 1.00 98.12 121 ILE A N 1
ATOM 934 C CA . ILE A 1 121 ? -9.688 -2.232 6.983 1.00 98.12 121 ILE A CA 1
ATOM 935 C C . ILE A 1 121 ? -9.745 -1.571 8.364 1.00 98.12 121 ILE A C 1
ATOM 937 O O . ILE A 1 121 ? -8.846 -0.819 8.741 1.00 98.12 121 ILE A O 1
ATOM 941 N N . ALA A 1 122 ? -10.833 -1.817 9.098 1.00 95.75 122 ALA A N 1
ATOM 942 C CA . ALA A 1 122 ? -11.154 -1.106 10.338 1.00 95.75 122 ALA A CA 1
ATOM 943 C C . ALA A 1 122 ? -10.745 -1.855 11.618 1.00 95.75 122 ALA A C 1
ATOM 945 O O . ALA A 1 122 ? -10.717 -1.249 12.689 1.00 95.75 122 ALA A O 1
ATOM 946 N N . SER A 1 123 ? -10.427 -3.149 11.523 1.00 95.94 123 SER A N 1
ATOM 947 C CA . SER A 1 123 ? -9.999 -3.977 12.654 1.00 95.94 123 SER A CA 1
ATOM 948 C C . SER A 1 123 ? -8.823 -4.878 12.264 1.00 95.94 123 SER A C 1
ATOM 950 O O . SER A 1 123 ? -8.711 -5.291 11.112 1.00 95.94 123 SER A O 1
ATOM 952 N N . HIS A 1 124 ? -7.948 -5.205 13.222 1.00 95.44 124 HIS A N 1
ATOM 953 C CA . HIS A 1 124 ? -6.831 -6.130 12.981 1.00 95.44 124 HIS A CA 1
ATOM 954 C C . HIS A 1 124 ? -7.330 -7.521 12.567 1.00 95.44 124 HIS A C 1
ATOM 956 O O . HIS A 1 124 ? -6.769 -8.126 11.661 1.00 95.44 124 HIS A O 1
ATOM 962 N N . GLY A 1 125 ? -8.434 -7.990 13.159 1.00 95.75 125 GLY A N 1
ATOM 963 C CA . GLY A 1 125 ? -9.019 -9.302 12.860 1.00 95.75 125 GLY A CA 1
ATOM 964 C C . GLY A 1 125 ? -9.611 -9.434 11.453 1.00 95.75 125 GLY A C 1
ATOM 965 O O . GLY A 1 125 ? -9.757 -10.549 10.964 1.00 95.75 125 GLY A O 1
ATOM 966 N N . ASP A 1 126 ? -9.907 -8.316 10.786 1.00 97.56 126 ASP A N 1
ATOM 967 C CA . ASP A 1 126 ? -10.387 -8.312 9.400 1.00 97.56 126 ASP A CA 1
ATOM 968 C C . ASP A 1 126 ? -9.246 -8.305 8.378 1.00 97.56 126 ASP A C 1
ATOM 970 O O . ASP A 1 126 ? -9.495 -8.422 7.171 1.00 97.56 126 ASP A O 1
ATOM 974 N N . THR A 1 127 ? -8.003 -8.127 8.832 1.00 98.12 127 THR A N 1
ATOM 975 C CA . THR A 1 127 ? -6.833 -8.141 7.955 1.00 98.12 127 THR A CA 1
ATOM 976 C C . THR A 1 127 ? -6.509 -9.560 7.488 1.00 98.12 127 THR A C 1
ATOM 978 O O . THR A 1 127 ? -6.875 -10.554 8.116 1.00 98.12 127 THR A O 1
ATOM 981 N N . ARG A 1 128 ? -5.823 -9.673 6.353 1.00 97.62 128 ARG A N 1
ATOM 982 C CA . ARG A 1 128 ? -5.362 -10.951 5.805 1.00 97.62 128 ARG A CA 1
ATOM 983 C C . ARG A 1 128 ? -4.087 -10.777 4.994 1.00 97.62 128 ARG A C 1
ATOM 985 O O . ARG A 1 128 ? -3.697 -9.663 4.642 1.00 97.62 128 ARG A O 1
ATOM 992 N N . ARG A 1 129 ? -3.477 -11.907 4.630 1.00 97.12 129 ARG A N 1
ATOM 993 C CA . ARG A 1 129 ? -2.347 -11.948 3.697 1.00 97.12 129 ARG A CA 1
ATOM 994 C C . ARG A 1 129 ? -2.653 -11.145 2.426 1.00 97.12 129 ARG A C 1
ATOM 996 O O . ARG A 1 129 ? -3.667 -11.382 1.770 1.00 97.12 129 ARG A O 1
ATOM 1003 N N . GLY A 1 130 ? -1.742 -10.247 2.064 1.00 96.31 130 GLY A N 1
ATOM 1004 C CA . GLY A 1 130 ? -1.862 -9.369 0.903 1.00 96.31 130 GLY A CA 1
ATOM 1005 C C . GLY A 1 130 ? -2.390 -7.969 1.193 1.00 96.31 130 GLY A C 1
ATOM 1006 O O . GLY A 1 130 ? -2.313 -7.122 0.307 1.00 96.31 130 GLY A O 1
ATOM 1007 N N . ASP A 1 131 ? -2.902 -7.705 2.397 1.00 98.00 131 ASP A N 1
ATOM 1008 C CA . ASP A 1 131 ? -3.294 -6.347 2.768 1.00 98.00 131 ASP A CA 1
ATOM 1009 C C . ASP A 1 131 ? -2.056 -5.451 2.906 1.00 98.00 131 ASP A C 1
ATOM 1011 O O . ASP A 1 131 ? -1.000 -5.874 3.375 1.00 98.00 131 ASP A O 1
ATOM 1015 N N . PHE A 1 132 ? -2.191 -4.194 2.505 1.00 97.00 132 PHE A N 1
ATOM 1016 C CA . PHE A 1 132 ? -1.154 -3.176 2.618 1.00 97.00 132 PHE A CA 1
ATOM 1017 C C . PHE A 1 132 ? -1.252 -2.514 3.989 1.00 97.00 132 PHE A C 1
ATOM 1019 O O . PHE A 1 132 ? -2.340 -2.117 4.398 1.00 97.00 132 PHE A O 1
ATOM 1026 N N . CYS A 1 133 ? -0.130 -2.371 4.685 1.00 95.31 133 CYS A N 1
ATOM 1027 C CA . CYS A 1 133 ? -0.033 -1.745 6.000 1.00 95.31 133 CYS A CA 1
ATOM 1028 C C . CYS A 1 133 ? 0.844 -0.493 5.921 1.00 95.31 133 CYS A C 1
ATOM 1030 O O . CYS A 1 133 ? 1.923 -0.531 5.330 1.00 95.31 133 CYS A O 1
ATOM 1032 N N . PHE A 1 134 ? 0.405 0.596 6.548 1.00 94.19 134 PHE A N 1
ATOM 1033 C CA . PHE A 1 134 ? 1.167 1.832 6.692 1.00 94.19 134 PHE A CA 1
ATOM 1034 C C . PHE A 1 134 ? 1.267 2.223 8.165 1.00 94.19 134 PHE A C 1
ATOM 1036 O O . PHE A 1 134 ? 0.246 2.313 8.848 1.00 94.19 134 PHE A O 1
ATOM 1043 N N . ILE A 1 135 ? 2.481 2.507 8.637 1.00 90.81 135 ILE A N 1
ATOM 1044 C CA . ILE A 1 135 ? 2.754 2.933 10.016 1.00 90.81 135 ILE A CA 1
ATOM 1045 C C . ILE A 1 135 ? 3.361 4.340 9.979 1.00 90.81 135 ILE A C 1
ATOM 1047 O O . ILE A 1 135 ? 4.482 4.507 9.479 1.00 90.81 135 ILE A O 1
ATOM 1051 N N . PRO A 1 136 ? 2.652 5.384 10.453 1.00 76.56 136 PRO A N 1
ATOM 1052 C CA . PRO A 1 136 ? 3.142 6.743 10.408 1.00 76.56 136 PRO A CA 1
ATOM 1053 C C . PRO A 1 136 ? 4.050 7.064 11.598 1.00 76.56 136 PRO A C 1
ATOM 1055 O O . PRO A 1 136 ? 3.633 7.706 12.561 1.00 76.56 136 PRO A O 1
ATOM 1058 N N . GLY A 1 137 ? 5.308 6.640 11.469 1.00 66.56 137 GLY A N 1
ATOM 1059 C CA . GLY A 1 137 ? 6.364 6.770 12.472 1.00 66.56 137 GLY A CA 1
ATOM 1060 C C . GLY A 1 137 ? 6.504 5.469 13.248 1.00 66.56 137 GLY A C 1
ATOM 1061 O O . GLY A 1 137 ? 5.576 5.098 13.943 1.00 66.56 137 GLY A O 1
ATOM 1062 N N . PHE A 1 138 ? 7.634 4.785 13.083 1.00 55.28 138 PHE A N 1
ATOM 1063 C CA . PHE A 1 138 ? 7.918 3.476 13.676 1.00 55.28 138 PHE A CA 1
ATOM 1064 C C . PHE A 1 138 ? 9.066 3.621 14.686 1.00 55.28 138 PHE A C 1
ATOM 1066 O O . PHE A 1 138 ? 10.108 4.189 14.340 1.00 55.28 138 PHE A O 1
ATOM 1073 N N . PHE A 1 139 ? 8.891 3.162 15.931 1.00 49.66 139 PHE A N 1
ATOM 1074 C CA . PHE A 1 139 ? 9.911 3.182 16.997 1.00 49.66 139 PHE A CA 1
ATOM 1075 C C . PHE A 1 139 ? 10.580 4.554 17.234 1.00 49.66 139 PHE A C 1
ATOM 1077 O O . PHE A 1 139 ? 11.798 4.667 17.376 1.00 49.66 139 PHE A O 1
ATOM 1084 N N . GLY A 1 140 ? 9.799 5.640 17.242 1.00 39.78 140 GLY A N 1
ATOM 1085 C CA . GLY A 1 140 ? 10.324 6.995 17.482 1.00 39.78 140 GLY A CA 1
ATOM 1086 C C . GLY A 1 140 ? 11.182 7.566 16.343 1.00 39.78 140 GLY A C 1
ATOM 1087 O O . GLY A 1 140 ? 11.661 8.698 16.440 1.00 39.78 140 GLY A O 1
ATOM 1088 N N . LEU A 1 141 ? 11.338 6.830 15.238 1.00 44.53 141 LEU A N 1
ATOM 1089 C CA . LEU A 1 141 ? 11.919 7.337 14.004 1.00 44.53 141 LEU A CA 1
ATOM 1090 C C . LEU A 1 141 ? 10.837 8.082 13.217 1.00 44.53 141 LEU A C 1
ATOM 1092 O O . LEU A 1 141 ? 9.707 7.628 13.057 1.00 44.53 141 LEU A O 1
ATOM 1096 N N . THR A 1 142 ? 11.198 9.232 12.655 1.00 51.03 142 THR A N 1
ATOM 1097 C CA . THR A 1 142 ? 10.315 10.074 11.828 1.00 51.03 142 THR A CA 1
ATOM 1098 C C . THR A 1 142 ? 9.926 9.439 10.489 1.00 51.03 142 THR A C 1
ATOM 1100 O O . THR A 1 142 ? 9.220 10.062 9.693 1.00 51.03 142 THR A O 1
ATOM 1103 N N . LYS A 1 143 ? 10.398 8.221 10.207 1.00 64.50 143 LYS A N 1
ATOM 1104 C CA . LYS A 1 143 ? 10.194 7.543 8.932 1.00 64.50 143 LYS A CA 1
ATOM 1105 C C . LYS A 1 143 ? 8.919 6.715 8.985 1.00 64.50 143 LYS A C 1
ATOM 1107 O O . LYS A 1 143 ? 8.731 5.876 9.859 1.00 64.50 143 LYS A O 1
ATOM 1112 N N . LEU A 1 144 ? 8.048 6.978 8.022 1.00 77.12 144 LEU A N 1
ATOM 1113 C CA . LEU A 1 144 ? 6.883 6.155 7.748 1.00 77.12 144 LEU A CA 1
ATOM 1114 C C . LEU A 1 144 ? 7.358 4.784 7.248 1.00 77.12 144 LEU A C 1
ATOM 1116 O O . LEU A 1 144 ? 8.411 4.687 6.609 1.00 77.12 144 LEU A O 1
ATOM 1120 N N . HIS A 1 145 ? 6.576 3.744 7.499 1.00 87.75 145 HIS A N 1
ATOM 1121 C CA . HIS A 1 145 ? 6.794 2.426 6.913 1.00 87.75 145 HIS A CA 1
ATOM 1122 C C . HIS A 1 145 ? 5.578 1.980 6.121 1.00 87.75 145 HIS A C 1
ATOM 1124 O O . HIS A 1 145 ? 4.442 2.268 6.495 1.00 87.75 145 HIS A O 1
ATOM 1130 N N . ALA A 1 146 ? 5.845 1.284 5.023 1.00 90.25 146 ALA A N 1
ATOM 1131 C CA . ALA A 1 146 ? 4.859 0.570 4.240 1.00 90.25 146 ALA A CA 1
ATOM 1132 C C . ALA A 1 146 ? 5.242 -0.912 4.231 1.00 90.25 146 ALA A C 1
ATOM 1134 O O . ALA A 1 146 ? 6.425 -1.252 4.168 1.00 90.25 146 ALA A O 1
ATOM 1135 N N . MET A 1 147 ? 4.251 -1.792 4.319 1.00 92.19 147 MET A N 1
ATOM 1136 C CA . MET A 1 147 ? 4.434 -3.245 4.366 1.00 92.19 147 MET A CA 1
ATOM 1137 C C . MET A 1 147 ? 3.287 -3.930 3.617 1.00 92.19 147 MET A C 1
ATOM 1139 O O . MET A 1 147 ? 2.216 -3.342 3.456 1.00 92.19 147 MET A O 1
ATOM 1143 N N . ILE A 1 148 ? 3.476 -5.180 3.196 1.00 94.56 148 ILE A N 1
ATOM 1144 C CA . ILE A 1 148 ? 2.372 -6.055 2.768 1.00 94.56 148 ILE A CA 1
ATOM 1145 C C . ILE A 1 148 ? 2.271 -7.183 3.786 1.00 94.56 148 ILE A C 1
ATOM 1147 O O . ILE A 1 148 ? 3.281 -7.756 4.176 1.00 94.56 148 ILE A O 1
ATOM 1151 N N . LEU A 1 149 ? 1.074 -7.522 4.238 1.00 95.50 149 LEU A N 1
ATOM 1152 C CA . LEU A 1 149 ? 0.880 -8.579 5.219 1.00 95.50 149 LEU A CA 1
ATOM 1153 C C . LEU A 1 149 ? 1.171 -9.962 4.614 1.00 95.50 149 LEU A C 1
ATOM 1155 O O . LEU A 1 149 ? 0.621 -10.332 3.574 1.00 95.50 149 LEU A O 1
ATOM 1159 N N . ALA A 1 150 ? 2.019 -10.745 5.278 1.00 95.12 150 ALA A N 1
ATOM 1160 C CA . ALA A 1 150 ? 2.257 -12.154 4.959 1.00 95.12 150 ALA A CA 1
ATOM 1161 C C . ALA A 1 150 ? 1.237 -13.084 5.635 1.00 95.12 150 ALA A C 1
ATOM 1163 O O . ALA A 1 150 ? 1.023 -14.201 5.166 1.00 95.12 150 ALA A O 1
ATOM 1164 N N . ASP A 1 151 ? 0.576 -12.598 6.685 1.00 95.25 151 ASP A N 1
ATOM 1165 C CA . ASP A 1 151 ?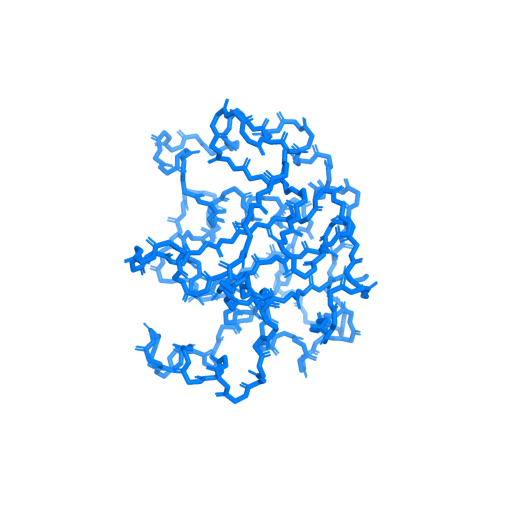 -0.518 -13.253 7.402 1.00 95.25 151 ASP A CA 1
ATOM 1166 C C . ASP A 1 151 ? -1.438 -12.187 8.027 1.00 95.25 151 ASP A C 1
ATOM 1168 O O . ASP A 1 151 ? -1.115 -11.000 7.977 1.00 95.25 151 ASP A O 1
ATOM 1172 N N . ALA A 1 152 ? -2.571 -12.575 8.612 1.00 96.12 152 ALA A N 1
ATOM 1173 C CA . ALA A 1 152 ? -3.414 -11.641 9.359 1.00 96.12 152 ALA A CA 1
ATOM 1174 C C . ALA A 1 152 ? -2.620 -10.935 10.481 1.00 96.12 152 ALA A C 1
ATOM 1176 O O . ALA A 1 152 ? -1.786 -11.537 11.163 1.00 96.12 152 ALA A O 1
ATOM 1177 N N . ALA A 1 153 ? -2.882 -9.643 10.662 1.00 95.62 153 ALA A N 1
ATOM 1178 C CA . ALA A 1 153 ? -2.346 -8.850 11.753 1.00 95.62 153 ALA A CA 1
ATOM 1179 C C . ALA A 1 153 ? -3.061 -9.160 13.073 1.00 95.62 153 ALA A C 1
ATOM 1181 O O . ALA A 1 153 ? -4.217 -9.582 13.126 1.00 95.62 153 ALA A O 1
ATOM 1182 N N . THR A 1 154 ? -2.358 -8.888 14.160 1.00 94.81 154 THR A N 1
ATOM 1183 C CA . THR A 1 154 ? -2.861 -8.948 15.527 1.00 94.81 154 THR A CA 1
ATOM 1184 C C . THR A 1 154 ? -2.765 -7.566 16.165 1.00 94.81 154 THR A C 1
ATOM 1186 O O . THR A 1 154 ? -2.192 -6.634 15.601 1.00 94.81 154 THR A O 1
ATOM 1189 N N . ALA A 1 155 ? -3.293 -7.432 17.381 1.00 91.25 155 ALA A N 1
ATOM 1190 C CA . ALA A 1 155 ? -3.186 -6.193 18.141 1.00 91.25 155 ALA A CA 1
ATOM 1191 C C . ALA A 1 155 ? -1.742 -5.819 18.523 1.00 91.25 155 ALA A C 1
ATOM 1193 O O . ALA A 1 155 ? -1.521 -4.687 18.934 1.00 91.25 155 ALA A O 1
ATOM 1194 N N . THR A 1 156 ? -0.773 -6.726 18.398 1.00 91.94 156 THR A N 1
ATOM 1195 C CA . THR A 1 156 ? 0.625 -6.491 18.788 1.00 91.94 156 THR A CA 1
ATOM 1196 C C . THR A 1 156 ? 1.590 -6.545 17.608 1.00 91.94 156 THR A C 1
ATOM 1198 O O . THR A 1 156 ? 2.784 -6.366 17.792 1.00 91.94 156 THR A O 1
ATOM 1201 N N . GLY A 1 157 ? 1.129 -6.800 16.383 1.00 92.69 157 GLY A N 1
ATOM 1202 C CA . GLY A 1 157 ? 2.042 -6.976 15.254 1.00 92.69 157 GLY A CA 1
ATOM 1203 C C . GLY A 1 157 ? 1.501 -7.868 14.154 1.00 92.69 157 GLY A C 1
ATOM 1204 O O . GLY A 1 157 ? 0.365 -8.346 14.212 1.00 92.69 157 GLY A O 1
ATOM 1205 N N . ALA A 1 158 ? 2.317 -8.103 13.134 1.00 93.69 158 ALA A N 1
ATOM 1206 C CA . ALA A 1 158 ? 1.954 -8.954 12.007 1.00 93.69 158 ALA A CA 1
ATOM 1207 C C . ALA A 1 158 ? 3.179 -9.605 11.369 1.00 93.69 158 ALA A C 1
ATOM 1209 O O . ALA A 1 158 ? 4.288 -9.079 11.440 1.00 93.69 158 ALA A O 1
ATOM 1210 N N . LYS A 1 159 ? 2.961 -10.718 10.661 1.00 93.50 159 LYS A N 1
ATOM 1211 C CA . LYS A 1 159 ? 3.943 -11.204 9.688 1.00 93.50 159 LYS A CA 1
ATOM 1212 C C . LYS A 1 159 ? 3.839 -10.382 8.417 1.00 93.50 159 LYS A C 1
ATOM 1214 O O . LYS A 1 159 ? 2.733 -10.169 7.917 1.00 93.50 159 LYS A O 1
ATOM 1219 N N . VAL A 1 160 ? 4.967 -9.957 7.865 1.00 91.62 160 VAL A N 1
ATOM 1220 C CA . VAL A 1 160 ? 4.985 -9.017 6.736 1.00 91.62 160 VAL A CA 1
ATOM 1221 C C . VAL A 1 160 ? 5.964 -9.424 5.646 1.00 91.62 160 VAL A C 1
ATOM 1223 O O . VAL A 1 160 ? 7.066 -9.891 5.908 1.00 91.62 160 VAL A O 1
ATOM 1226 N N . PHE A 1 161 ? 5.573 -9.194 4.399 1.00 89.19 161 PHE A N 1
ATOM 1227 C CA . PHE A 1 161 ? 6.512 -8.994 3.312 1.00 89.19 161 PHE A CA 1
ATOM 1228 C C . PHE A 1 161 ? 7.047 -7.572 3.416 1.00 89.19 161 PHE A C 1
ATOM 1230 O O . PHE A 1 161 ? 6.305 -6.584 3.394 1.00 89.19 161 PHE A O 1
ATOM 1237 N N . GLY A 1 162 ? 8.356 -7.484 3.550 1.00 72.75 162 GLY A N 1
ATOM 1238 C CA . GLY A 1 162 ? 9.078 -6.241 3.664 1.00 72.75 162 GLY A CA 1
ATOM 1239 C C . GLY A 1 162 ? 10.544 -6.525 3.427 1.00 72.75 162 GLY A C 1
ATOM 1240 O O . GLY A 1 162 ? 11.015 -7.655 3.545 1.00 72.75 162 GLY A O 1
ATOM 1241 N N . HIS A 1 163 ? 11.265 -5.481 3.075 1.00 63.34 163 HIS A N 1
ATOM 1242 C CA . HIS A 1 163 ? 12.653 -5.603 2.680 1.00 63.34 163 HIS A CA 1
ATOM 1243 C C . HIS A 1 163 ? 13.578 -4.974 3.726 1.00 63.34 163 HIS A C 1
ATOM 1245 O O . HIS A 1 163 ? 13.959 -3.811 3.764 1.00 63.34 163 HIS A O 1
ATOM 1251 N N . THR A 1 164 ? 13.886 -5.804 4.692 1.00 57.28 164 THR A N 1
ATOM 1252 C CA . THR A 1 164 ? 15.122 -5.703 5.453 1.00 57.28 164 THR A CA 1
ATOM 1253 C C . THR A 1 164 ? 15.628 -7.131 5.428 1.00 57.28 164 THR A C 1
ATOM 1255 O O . THR A 1 164 ? 14.820 -8.018 5.699 1.00 57.28 164 THR A O 1
ATOM 1258 N N . ASN A 1 165 ? 16.879 -7.355 5.009 1.00 51.09 165 ASN A N 1
ATOM 1259 C CA . ASN A 1 165 ? 17.443 -8.640 4.536 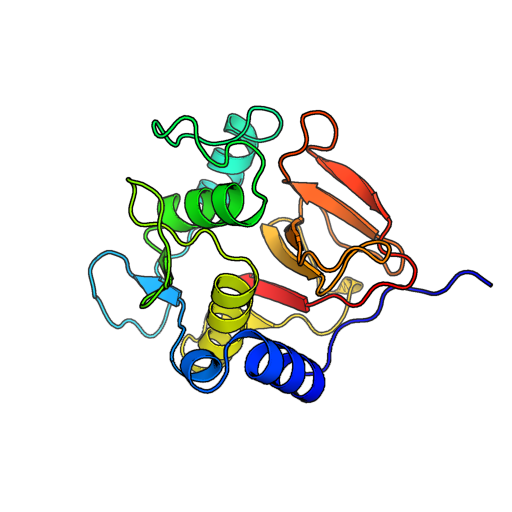1.00 51.09 165 ASN A CA 1
ATOM 1260 C C . ASN A 1 165 ? 17.341 -9.855 5.492 1.00 51.09 165 ASN A C 1
ATOM 1262 O O . ASN A 1 165 ? 17.968 -10.879 5.260 1.00 51.09 165 ASN A O 1
ATOM 1266 N N . SER A 1 166 ? 16.549 -9.784 6.557 1.00 59.88 166 SER A N 1
ATOM 1267 C CA . SER A 1 166 ? 16.207 -10.907 7.424 1.00 59.88 166 SER A CA 1
ATOM 1268 C C . SER A 1 166 ? 14.722 -11.043 7.772 1.00 59.88 166 SER A C 1
ATOM 1270 O O . SER A 1 166 ? 14.319 -12.129 8.152 1.00 59.88 166 SER A O 1
ATOM 1272 N N . ARG A 1 167 ? 13.878 -10.009 7.629 1.00 65.62 167 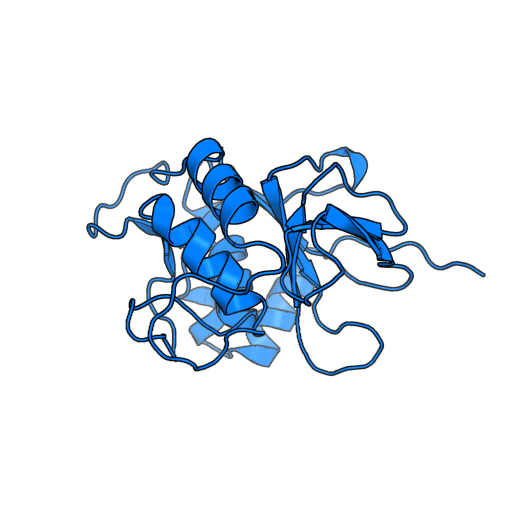ARG A N 1
ATOM 1273 C CA . ARG A 1 167 ? 12.521 -10.010 8.224 1.00 65.62 167 ARG A CA 1
ATOM 1274 C C . ARG A 1 167 ? 11.389 -10.378 7.267 1.00 65.62 167 ARG A C 1
ATOM 1276 O O . ARG A 1 167 ? 10.219 -10.109 7.543 1.00 65.62 167 ARG A O 1
ATOM 1283 N N . CYS A 1 168 ? 11.718 -10.971 6.126 1.00 82.31 168 CYS A N 1
ATOM 1284 C CA . CYS A 1 168 ? 10.714 -11.378 5.156 1.00 82.31 168 CYS A CA 1
ATOM 1285 C C . CYS A 1 168 ? 9.840 -12.518 5.697 1.00 82.31 168 CYS A C 1
ATOM 1287 O O . CYS A 1 168 ? 10.333 -13.601 5.997 1.00 82.31 168 CYS A O 1
ATOM 1289 N N . GLY A 1 169 ? 8.530 -12.289 5.800 1.00 83.44 169 GLY A N 1
ATOM 1290 C CA . GLY A 1 169 ? 7.597 -1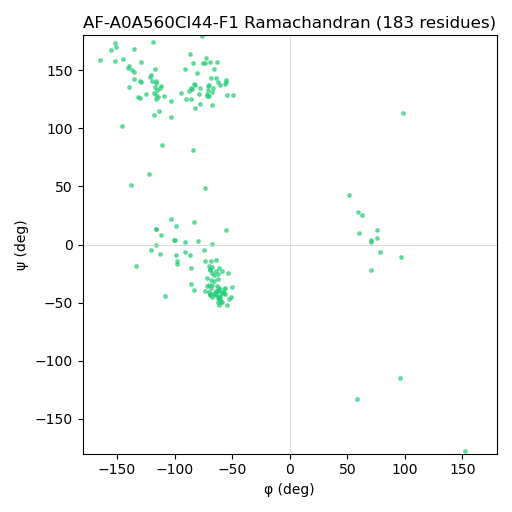3.266 6.364 1.00 83.44 169 GLY A CA 1
ATOM 1291 C C . GLY A 1 169 ? 7.748 -13.454 7.877 1.00 83.44 169 GLY A C 1
ATOM 1292 O O . GLY A 1 169 ? 7.048 -14.287 8.461 1.00 83.44 169 GLY A O 1
ATOM 1293 N N . GLU A 1 170 ? 8.619 -12.674 8.520 1.00 86.69 170 GLU A N 1
ATOM 1294 C CA . GLU A 1 170 ? 8.809 -12.690 9.962 1.00 86.69 170 GLU A CA 1
ATOM 1295 C C . GLU A 1 170 ? 7.786 -11.802 10.659 1.00 86.69 170 GLU A C 1
ATOM 1297 O O . GLU A 1 170 ? 7.217 -10.873 10.078 1.00 86.69 170 GLU A O 1
ATOM 1302 N N . TYR A 1 171 ? 7.550 -12.113 11.931 1.00 90.06 171 TYR A N 1
ATOM 1303 C CA . TYR A 1 171 ? 6.693 -11.315 12.787 1.00 90.06 171 TYR A CA 1
ATOM 1304 C C . TYR A 1 171 ? 7.387 -10.000 13.147 1.00 90.06 171 TYR A C 1
ATOM 1306 O O . TYR A 1 171 ? 8.515 -9.999 13.640 1.00 90.06 171 TYR A O 1
ATOM 1314 N N . ILE A 1 172 ? 6.693 -8.889 12.925 1.00 88.00 172 ILE A N 1
ATOM 1315 C CA . ILE A 1 172 ? 7.139 -7.557 13.314 1.00 88.00 172 ILE A CA 1
ATOM 1316 C C . ILE A 1 172 ? 6.164 -7.001 14.341 1.00 88.00 172 ILE A C 1
ATOM 1318 O O . ILE A 1 172 ? 4.950 -7.005 14.138 1.00 88.00 172 ILE A O 1
ATOM 1322 N N . ASP A 1 173 ? 6.741 -6.545 15.444 1.00 89.19 173 ASP A N 1
ATOM 1323 C CA . ASP A 1 173 ? 6.043 -5.929 16.559 1.00 89.19 173 ASP A CA 1
ATOM 1324 C C . ASP A 1 173 ? 5.547 -4.524 16.181 1.00 89.19 173 ASP A C 1
ATOM 1326 O O . ASP A 1 173 ? 6.313 -3.713 15.650 1.00 89.19 173 ASP A O 1
ATOM 1330 N N . PHE A 1 174 ? 4.260 -4.271 16.429 1.00 89.44 174 PHE A N 1
ATOM 1331 C CA . PHE A 1 174 ? 3.581 -2.985 16.235 1.00 89.44 174 PHE A CA 1
ATOM 1332 C C . PHE A 1 174 ? 3.079 -2.398 17.565 1.00 89.44 174 PHE A C 1
ATOM 1334 O O . PHE A 1 174 ? 2.238 -1.498 17.563 1.00 89.44 174 PHE A O 1
ATOM 1341 N N . GLU A 1 175 ? 3.519 -2.918 18.707 1.00 88.50 175 GLU A N 1
ATOM 1342 C CA . GLU A 1 175 ? 3.095 -2.446 20.018 1.00 88.50 175 GLU A CA 1
ATOM 1343 C C . GLU A 1 175 ? 3.318 -0.927 20.172 1.00 88.50 175 GLU A C 1
ATOM 1345 O O . GLU A 1 175 ? 4.377 -0.378 19.877 1.00 88.50 175 GLU A O 1
ATOM 1350 N N . GLY A 1 176 ? 2.271 -0.220 20.598 1.00 85.38 176 GLY A N 1
ATOM 1351 C CA . GLY A 1 176 ? 2.235 1.234 20.747 1.00 85.38 176 GLY A CA 1
ATOM 1352 C C . GLY A 1 176 ? 2.046 2.001 19.436 1.00 85.38 176 GLY A C 1
ATOM 1353 O O . GLY A 1 176 ? 1.843 3.220 19.468 1.00 85.38 176 GLY A O 1
ATOM 1354 N N . GLU A 1 177 ? 2.057 1.316 18.292 1.00 90.31 177 GLU A N 1
ATOM 1355 C CA . GLU A 1 177 ? 2.029 1.952 16.981 1.00 90.31 177 GLU A CA 1
ATOM 1356 C C . GLU A 1 177 ? 0.614 2.247 16.472 1.00 90.31 177 GLU A C 1
ATOM 1358 O O . GLU A 1 177 ? -0.415 1.734 16.936 1.00 90.31 177 GLU A O 1
ATOM 1363 N N . LYS A 1 178 ? 0.562 3.119 15.464 1.00 92.19 178 LYS A N 1
ATOM 1364 C CA . LYS A 1 178 ? -0.658 3.443 14.721 1.00 92.19 178 LYS A CA 1
ATOM 1365 C C . LYS A 1 178 ? -0.555 2.852 13.326 1.00 92.19 178 LYS A C 1
ATOM 1367 O O . LYS A 1 178 ? 0.409 3.127 12.627 1.00 92.19 178 LYS A O 1
ATOM 1372 N N . CYS A 1 179 ? -1.558 2.100 12.904 1.00 93.94 179 CYS A N 1
ATOM 1373 C CA . CYS A 1 179 ? -1.548 1.414 11.616 1.00 93.94 179 CYS A CA 1
ATOM 1374 C C . CYS A 1 179 ? -2.717 1.871 10.738 1.00 93.94 179 CYS A C 1
ATOM 1376 O O . CYS A 1 179 ? -3.817 2.123 11.231 1.00 93.94 179 CYS A O 1
ATOM 1378 N N . SER A 1 180 ? -2.504 1.918 9.429 1.00 96.31 180 SER A N 1
ATOM 1379 C CA . SER A 1 180 ? -3.569 1.947 8.425 1.00 96.31 180 SER A CA 1
ATOM 1380 C C . SER A 1 180 ? -3.453 0.710 7.550 1.00 96.31 180 SER A C 1
ATOM 1382 O O . SER A 1 180 ? -2.378 0.439 7.022 1.00 96.31 180 SER A O 1
ATOM 1384 N N . TYR A 1 181 ? -4.560 -0.004 7.358 1.00 97.75 181 TYR A N 1
ATOM 1385 C CA . TYR A 1 181 ? -4.605 -1.198 6.521 1.00 97.75 181 TYR A CA 1
ATOM 1386 C C . TYR A 1 181 ? -5.522 -0.994 5.323 1.00 97.75 181 TYR A C 1
ATOM 1388 O O . TYR A 1 181 ? -6.622 -0.450 5.459 1.00 97.75 181 TYR A O 1
ATOM 1396 N N . TYR A 1 182 ? -5.094 -1.483 4.165 1.00 98.50 182 TYR A N 1
ATOM 1397 C CA . TYR A 1 182 ? -5.841 -1.388 2.920 1.00 98.50 182 TYR A CA 1
ATOM 1398 C C . TYR A 1 182 ? -5.839 -2.697 2.155 1.00 98.50 182 TYR A C 1
ATOM 1400 O O . TYR A 1 182 ? -4.861 -3.439 2.154 1.00 98.50 182 TYR A O 1
ATOM 1408 N N . ARG A 1 183 ? -6.926 -2.935 1.434 1.00 98.38 183 ARG A N 1
ATOM 1409 C CA . ARG A 1 183 ? -7.108 -4.098 0.576 1.00 98.38 183 ARG A CA 1
ATOM 1410 C C . ARG A 1 183 ? -7.567 -3.660 -0.800 1.00 98.38 183 ARG A C 1
ATOM 1412 O O . ARG A 1 183 ? -8.409 -2.769 -0.907 1.00 98.38 183 ARG A O 1
ATOM 1419 N N . VAL A 1 184 ? -7.049 -4.328 -1.824 1.00 98.00 184 VAL A N 1
ATOM 1420 C CA . VAL A 1 184 ? -7.573 -4.247 -3.187 1.00 98.00 184 VAL A CA 1
ATOM 1421 C C . VAL A 1 184 ? -8.086 -5.634 -3.582 1.00 98.00 184 VAL A C 1
ATOM 1423 O O . VAL A 1 184 ? -7.357 -6.612 -3.415 1.00 98.00 184 VAL A O 1
ATOM 1426 N N . GLU A 1 185 ? -9.350 -5.733 -4.002 1.00 92.94 185 GLU A N 1
ATOM 1427 C CA . GLU A 1 185 ? -10.044 -7.000 -4.322 1.00 92.94 185 GLU A CA 1
ATOM 1428 C C . GLU A 1 185 ? -10.198 -7.276 -5.821 1.00 92.94 185 GLU A C 1
ATOM 1430 O O . GLU A 1 185 ? -10.322 -6.309 -6.609 1.00 92.94 185 GLU A O 1
#

Foldseek 3Di:
DWFFAAEDDLVRLVVLLCVVPNPCLQVKAKDFLVRDQDLAQLDDLVQLVVQLVVCFLVAHPAPQVPPSAQFQQSNQRSRVSSRIAIDDAPDDGPVRHHRALSSVSSRLSNHCVRHPQKDKDRDLQPDAAQKKKWWCQDPNHNHIHIWGARGGADRFWGQTRGHDNPRGRHTDGQTPTYMIIMGGD